Protein AF-A0AA39LFZ5-F1 (afdb_monomer)

pLDDT: mean 72.78, std 13.02, range [41.84, 92.0]

Radius of gyration: 30.62 Å; Cα contacts (8 Å, |Δi|>4): 133; chains: 1; bounding box: 77×49×83 Å

Organism: NCBI:txid289476

Nearest PDB structures (foldseek):
  6l6p-assembly1_C  TM=8.816E-01  e=5.001E+00  Homo sapiens

Structure (mmCIF, N/CA/C/O backbone):
data_AF-A0AA39LFZ5-F1
#
_entry.id   AF-A0AA39LFZ5-F1
#
loop_
_atom_site.group_PDB
_atom_site.id
_atom_site.type_symbol
_atom_site.label_atom_id
_atom_site.label_alt_id
_atom_site.label_comp_id
_atom_site.label_asym_id
_atom_site.label_entity_id
_atom_site.label_seq_id
_atom_site.pdbx_PDB_ins_code
_atom_site.Cartn_x
_atom_site.Cartn_y
_atom_site.Cartn_z
_atom_site.occupancy
_atom_site.B_iso_or_equiv
_atom_site.auth_seq_id
_atom_site.auth_comp_id
_atom_site.auth_asym_id
_atom_site.auth_atom_id
_atom_site.pdbx_PDB_model_num
ATOM 1 N N . MET A 1 1 ? 41.614 28.313 -50.354 1.00 61.12 1 MET A N 1
ATOM 2 C CA . MET A 1 1 ? 41.322 26.865 -50.215 1.00 61.12 1 MET A CA 1
ATOM 3 C C . MET A 1 1 ? 41.486 26.320 -48.794 1.00 61.12 1 MET A C 1
ATOM 5 O O . MET A 1 1 ? 40.600 25.600 -48.369 1.00 61.12 1 MET A O 1
ATOM 9 N N . LYS A 1 2 ? 42.530 26.672 -48.023 1.00 71.88 2 LYS A N 1
ATOM 10 C CA . LYS A 1 2 ? 42.733 26.128 -46.657 1.00 71.88 2 LYS A CA 1
ATOM 11 C C . LYS A 1 2 ? 41.653 26.510 -45.626 1.00 71.88 2 LYS A C 1
ATOM 13 O O . LYS A 1 2 ? 41.304 25.690 -44.791 1.00 71.88 2 LYS A O 1
ATOM 18 N N . VAL A 1 3 ? 41.100 27.723 -45.711 1.00 81.19 3 VAL A N 1
ATOM 19 C CA . VAL A 1 3 ? 40.072 28.223 -44.769 1.00 81.19 3 VAL A CA 1
ATOM 20 C C . VAL A 1 3 ? 38.727 27.503 -44.937 1.00 81.19 3 VAL A C 1
ATOM 22 O O . VAL A 1 3 ? 38.038 27.250 -43.957 1.00 81.19 3 VAL A O 1
ATOM 25 N N . PHE A 1 4 ? 38.382 27.116 -46.169 1.00 81.81 4 PHE A N 1
ATOM 26 C CA . PHE A 1 4 ? 37.150 26.381 -46.469 1.00 81.81 4 PHE A CA 1
ATOM 27 C C . PHE A 1 4 ? 37.153 24.987 -45.828 1.00 81.81 4 PHE A C 1
ATOM 29 O O . PHE A 1 4 ? 36.208 24.622 -45.143 1.00 81.81 4 PHE A O 1
ATOM 36 N N . TRP A 1 5 ? 38.258 24.251 -45.965 1.00 78.06 5 TRP A N 1
ATOM 37 C CA . TRP A 1 5 ? 38.420 22.936 -45.339 1.00 78.06 5 TRP A CA 1
ATOM 38 C C . TRP A 1 5 ? 38.411 22.997 -43.811 1.00 78.06 5 TRP A C 1
ATOM 40 O O . TRP A 1 5 ? 37.809 22.147 -43.166 1.00 78.06 5 TRP A O 1
ATOM 50 N N . TRP A 1 6 ? 39.008 24.038 -43.228 1.00 81.12 6 TRP A N 1
ATOM 51 C CA . TRP A 1 6 ? 38.935 24.263 -41.784 1.00 81.12 6 TRP A CA 1
ATOM 52 C C . TRP A 1 6 ? 37.505 24.506 -41.295 1.00 81.12 6 TRP A C 1
ATOM 54 O O . TRP A 1 6 ? 37.123 23.958 -40.265 1.00 81.12 6 TRP A O 1
ATOM 64 N N . LEU A 1 7 ? 36.698 25.268 -42.040 1.00 83.38 7 LEU A N 1
ATOM 65 C CA . LEU A 1 7 ? 35.281 25.460 -41.723 1.00 83.38 7 LEU A CA 1
ATOM 66 C C . LEU A 1 7 ? 34.509 24.136 -41.760 1.00 83.38 7 LEU A C 1
ATOM 68 O O . LEU A 1 7 ? 33.801 23.833 -40.806 1.00 83.38 7 LEU A O 1
ATOM 72 N N . VAL A 1 8 ? 34.708 23.320 -42.799 1.00 82.69 8 VAL A N 1
ATOM 73 C CA . VAL A 1 8 ? 34.047 22.009 -42.940 1.00 82.69 8 VAL A CA 1
ATOM 74 C C . VAL A 1 8 ? 34.395 21.071 -41.779 1.00 82.69 8 VAL A C 1
ATOM 76 O O . VAL A 1 8 ? 33.502 20.461 -41.190 1.00 82.69 8 VAL A O 1
ATOM 79 N N . VAL A 1 9 ? 35.674 20.998 -41.397 1.00 82.38 9 VAL A N 1
ATOM 80 C CA . VAL A 1 9 ? 36.129 20.164 -40.273 1.00 82.38 9 VAL A CA 1
ATOM 81 C C . VAL A 1 9 ? 35.530 20.645 -38.953 1.00 82.38 9 VAL A C 1
ATOM 83 O O . VAL A 1 9 ? 35.020 19.834 -38.184 1.00 82.38 9 VAL A O 1
ATOM 86 N N . VAL A 1 10 ? 35.526 21.957 -38.696 1.00 84.44 10 VAL A N 1
ATOM 87 C CA . VAL A 1 10 ? 34.941 22.516 -37.467 1.00 84.44 10 VAL A CA 1
ATOM 88 C C . VAL A 1 10 ? 33.443 22.220 -37.388 1.00 84.44 10 VAL A C 1
ATOM 90 O O . VAL A 1 10 ? 32.968 21.792 -36.338 1.00 84.44 10 VAL A O 1
ATOM 93 N N . THR A 1 11 ? 32.696 22.372 -38.485 1.00 84.69 11 THR A N 1
ATOM 94 C CA . THR A 1 11 ? 31.260 22.059 -38.500 1.00 84.69 11 THR A CA 1
ATOM 95 C C . THR A 1 11 ? 30.994 20.569 -38.260 1.00 84.69 11 THR A C 1
ATOM 97 O O . THR A 1 11 ? 30.086 20.240 -37.499 1.00 84.69 11 THR A O 1
ATOM 100 N N . CYS A 1 12 ? 31.806 19.666 -38.823 1.00 81.50 12 CYS A N 1
ATOM 101 C CA . CYS A 1 12 ? 31.676 18.223 -38.583 1.00 81.50 12 CYS A CA 1
ATOM 102 C C . CYS A 1 12 ? 32.003 17.835 -37.134 1.00 81.50 12 CYS A C 1
ATOM 104 O O . CYS A 1 12 ? 31.288 17.030 -36.542 1.00 81.50 12 CYS A O 1
ATOM 106 N N . VAL A 1 13 ? 33.038 18.432 -36.532 1.00 83.62 13 VAL A N 1
ATOM 107 C CA . VAL A 1 13 ? 33.401 18.180 -35.126 1.00 83.62 13 VAL A CA 1
ATOM 108 C C . VAL A 1 13 ? 32.298 18.663 -34.184 1.00 83.62 13 VAL A C 1
ATOM 110 O O . VAL A 1 13 ? 31.925 17.938 -33.267 1.00 83.62 13 VAL A O 1
ATOM 113 N N . VAL A 1 14 ? 31.732 19.849 -34.428 1.00 86.19 14 VAL A N 1
ATOM 114 C CA . VAL A 1 14 ? 30.615 20.378 -33.628 1.00 86.19 14 VAL A CA 1
ATOM 115 C C . VAL A 1 14 ? 29.348 19.535 -33.815 1.00 86.19 14 VAL A C 1
ATOM 117 O O . VAL A 1 14 ? 28.669 19.226 -32.840 1.00 86.19 14 VAL A O 1
ATOM 120 N N . GLY A 1 15 ? 29.041 19.101 -35.040 1.00 83.50 15 GLY A N 1
ATOM 121 C CA . GLY A 1 15 ? 27.911 18.201 -35.299 1.00 83.50 15 GLY A CA 1
ATOM 122 C C . GLY A 1 15 ? 28.056 16.848 -34.592 1.00 83.50 15 GLY A C 1
ATOM 123 O O . GLY A 1 15 ? 27.104 16.363 -33.976 1.00 83.50 15 GLY A O 1
ATOM 124 N N . GLY A 1 16 ? 29.259 16.267 -34.615 1.00 80.88 16 GLY A N 1
ATOM 125 C CA . GLY A 1 16 ? 29.567 15.004 -33.943 1.00 80.88 16 GLY A CA 1
ATOM 126 C C . GLY A 1 16 ? 29.488 15.094 -32.416 1.00 80.88 16 GLY A C 1
ATOM 127 O O . GLY A 1 16 ? 28.935 14.202 -31.773 1.00 80.88 16 GLY A O 1
ATOM 128 N N . THR A 1 17 ? 29.976 16.183 -31.812 1.00 83.12 17 THR A N 1
ATOM 129 C CA . THR A 1 17 ? 29.898 16.359 -30.352 1.00 83.12 17 THR A CA 1
ATOM 130 C C . THR A 1 17 ? 28.469 16.588 -29.873 1.00 83.12 17 THR A C 1
ATOM 132 O O . THR A 1 17 ? 28.073 15.997 -28.871 1.00 83.12 17 THR A O 1
ATOM 135 N N . VAL A 1 18 ? 27.670 17.380 -30.598 1.00 86.06 18 VAL A N 1
ATOM 136 C CA . VAL A 1 18 ? 26.260 17.629 -30.253 1.00 86.06 18 VAL A CA 1
ATOM 137 C C . VAL A 1 18 ? 25.439 16.342 -30.328 1.00 86.06 18 VAL A C 1
ATOM 139 O O . VAL A 1 18 ? 24.698 16.031 -29.400 1.00 86.06 18 VAL A O 1
ATOM 142 N N . THR A 1 19 ? 25.596 15.562 -31.396 1.00 80.69 19 THR A N 1
ATOM 143 C CA . THR A 1 19 ? 24.862 14.297 -31.568 1.00 80.69 19 THR A CA 1
ATOM 144 C C . THR A 1 19 ? 25.268 13.250 -30.529 1.00 80.69 19 THR A C 1
ATOM 146 O O . THR A 1 19 ? 24.395 12.643 -29.912 1.00 80.69 19 THR A O 1
ATOM 149 N N . THR A 1 20 ? 26.564 13.134 -30.222 1.00 81.44 20 THR A N 1
ATOM 150 C CA . THR A 1 20 ? 27.052 12.254 -29.145 1.00 81.44 20 THR A CA 1
ATOM 151 C C . THR A 1 20 ? 26.503 12.674 -27.778 1.00 81.44 20 THR A C 1
ATOM 153 O O . THR A 1 20 ? 26.070 11.826 -27.000 1.00 81.44 20 THR A O 1
ATOM 156 N N . ALA A 1 21 ? 26.479 13.977 -27.476 1.00 82.50 21 ALA A N 1
ATOM 157 C CA . ALA A 1 21 ? 25.934 14.484 -26.219 1.00 82.50 21 ALA A CA 1
ATOM 158 C C . ALA A 1 21 ? 24.436 14.173 -26.072 1.00 82.50 21 ALA A C 1
ATOM 160 O O . ALA A 1 21 ? 24.005 13.783 -24.990 1.00 82.50 21 ALA A O 1
ATOM 161 N N . LEU A 1 22 ? 23.655 14.281 -27.152 1.00 80.81 22 LEU A N 1
ATOM 162 C CA . LEU A 1 22 ? 22.232 13.929 -27.143 1.00 80.81 22 LEU A CA 1
ATOM 163 C C . LEU A 1 22 ? 22.009 12.436 -26.863 1.00 80.81 22 LEU A C 1
ATOM 165 O O . LEU A 1 22 ? 21.181 12.104 -26.019 1.00 80.81 22 LEU A O 1
ATOM 169 N N . VAL A 1 23 ? 22.793 11.550 -27.485 1.00 78.88 23 VAL A N 1
ATOM 170 C CA . VAL A 1 23 ? 22.708 10.095 -27.250 1.00 78.88 23 VAL A CA 1
ATOM 171 C C . VAL A 1 23 ? 23.091 9.736 -25.808 1.00 78.88 23 VAL A C 1
ATOM 173 O O . VAL A 1 23 ? 22.460 8.883 -25.188 1.00 78.88 23 VAL A O 1
ATOM 176 N N . VAL A 1 24 ? 24.095 10.406 -25.232 1.00 79.62 24 VAL A N 1
ATOM 177 C CA . VAL A 1 24 ? 24.471 10.219 -23.818 1.00 79.62 24 VAL A CA 1
ATOM 178 C C . VAL A 1 24 ? 23.355 10.683 -22.882 1.00 79.62 24 VAL A C 1
ATOM 180 O O . VAL A 1 24 ? 23.044 9.993 -21.915 1.00 79.62 24 VAL A O 1
ATOM 183 N N . ILE A 1 25 ? 22.739 11.831 -23.165 1.00 80.62 25 ILE A N 1
ATOM 184 C CA . ILE A 1 25 ? 21.620 12.356 -22.374 1.00 80.62 25 ILE A CA 1
ATOM 185 C C . ILE A 1 25 ? 20.426 11.394 -22.429 1.00 80.62 25 ILE A C 1
ATOM 187 O O . ILE A 1 25 ? 19.817 11.134 -21.396 1.00 80.62 25 ILE A O 1
ATOM 191 N N . GLU A 1 26 ? 20.117 10.830 -23.596 1.00 75.00 26 GLU A N 1
ATOM 192 C CA . GLU A 1 26 ? 19.047 9.840 -23.765 1.00 75.00 26 GLU A CA 1
ATOM 193 C C . GLU A 1 26 ? 19.338 8.542 -22.994 1.00 75.00 26 GLU A C 1
ATOM 195 O O . GLU A 1 26 ? 18.480 8.063 -22.253 1.00 75.00 26 GLU A O 1
ATOM 200 N N . TYR A 1 27 ? 20.573 8.035 -23.067 1.00 75.38 27 TYR A N 1
ATOM 201 C CA . TYR A 1 27 ? 21.015 6.852 -22.320 1.00 75.38 27 TYR A CA 1
ATOM 202 C C . TYR A 1 27 ? 20.931 7.043 -20.796 1.00 75.38 27 TYR A C 1
ATOM 204 O O . TYR A 1 27 ? 20.541 6.130 -20.070 1.00 75.38 27 TYR A O 1
ATOM 212 N N . VAL A 1 28 ? 21.306 8.228 -20.300 1.00 77.94 28 VAL A N 1
ATOM 213 C CA . VAL A 1 28 ? 21.315 8.535 -18.861 1.00 77.94 28 VAL A CA 1
ATOM 214 C C . VAL A 1 28 ? 19.907 8.813 -18.332 1.00 77.94 28 VAL A C 1
ATOM 216 O O . VAL A 1 28 ? 19.578 8.371 -17.233 1.00 77.94 28 VAL A O 1
ATOM 219 N N . ASN A 1 29 ? 19.076 9.527 -19.095 1.00 77.38 29 ASN A N 1
ATOM 220 C CA . ASN A 1 29 ? 17.772 9.990 -18.617 1.00 77.38 29 ASN A CA 1
ATOM 221 C C . ASN A 1 29 ? 16.618 9.019 -18.907 1.00 77.38 29 ASN A C 1
ATOM 223 O O . ASN A 1 29 ? 15.601 9.090 -18.222 1.00 77.38 29 ASN A O 1
ATOM 227 N N . GLY A 1 30 ? 16.744 8.128 -19.896 1.00 68.75 30 GLY A N 1
ATOM 228 C CA . GLY A 1 30 ? 15.695 7.178 -20.283 1.00 68.75 30 GLY A CA 1
ATOM 229 C C . GLY A 1 30 ? 16.188 5.736 -20.391 1.00 68.75 30 GLY A C 1
ATOM 230 O O . GLY A 1 30 ? 15.999 5.132 -21.448 1.00 68.75 30 GLY A O 1
ATOM 231 N N . PRO A 1 31 ? 16.817 5.159 -19.346 1.00 69.50 31 PRO A N 1
ATOM 232 C CA . PRO A 1 31 ? 17.440 3.839 -19.435 1.00 69.50 31 PRO A CA 1
ATOM 233 C C . PRO A 1 31 ? 16.425 2.723 -19.700 1.00 69.50 31 PRO A C 1
ATOM 235 O O . PRO A 1 31 ? 16.779 1.701 -20.287 1.00 69.50 31 PRO A O 1
ATOM 238 N N . THR A 1 32 ? 15.168 2.898 -19.290 1.00 79.94 32 THR A N 1
ATOM 239 C CA . THR A 1 32 ? 14.123 1.883 -19.407 1.00 79.94 32 THR A CA 1
ATOM 240 C C . THR A 1 32 ? 12.844 2.447 -20.016 1.00 79.94 32 THR A C 1
ATOM 242 O O . THR A 1 32 ? 12.468 3.595 -19.793 1.00 79.94 32 THR A O 1
ATOM 245 N N . ALA A 1 33 ? 12.172 1.617 -20.807 1.00 81.62 33 ALA A N 1
ATOM 246 C CA . ALA A 1 33 ? 10.824 1.840 -21.299 1.00 81.62 33 ALA A CA 1
ATOM 247 C C . ALA A 1 33 ? 9.919 0.716 -20.793 1.00 81.62 33 ALA A C 1
ATOM 249 O O . ALA A 1 33 ? 10.337 -0.440 -20.684 1.00 81.62 33 ALA A O 1
ATOM 250 N N . THR A 1 34 ? 8.667 1.049 -20.499 1.00 84.19 34 THR A N 1
ATOM 251 C CA . THR A 1 34 ? 7.675 0.067 -20.062 1.00 84.19 34 THR A CA 1
ATOM 252 C C . THR A 1 34 ? 7.088 -0.638 -21.277 1.00 84.19 34 THR A C 1
ATOM 254 O O . THR A 1 34 ? 6.448 -0.019 -22.124 1.00 84.19 34 THR A O 1
ATOM 257 N N . SER A 1 35 ? 7.297 -1.947 -21.365 1.00 86.88 35 SER A N 1
ATOM 258 C CA . SER A 1 35 ? 6.624 -2.819 -22.320 1.00 86.88 35 SER A CA 1
ATOM 259 C C . SER A 1 35 ? 5.399 -3.428 -21.653 1.00 86.88 35 SER A C 1
ATOM 261 O O . SER A 1 35 ? 5.520 -4.100 -20.627 1.00 86.88 35 SER A O 1
ATOM 263 N N . THR A 1 36 ? 4.228 -3.201 -22.240 1.00 88.06 36 THR A N 1
ATOM 264 C CA . THR A 1 36 ? 2.977 -3.832 -21.825 1.00 88.06 36 THR A CA 1
ATOM 265 C C . THR A 1 36 ? 2.587 -4.891 -22.849 1.00 88.06 36 THR A C 1
ATOM 267 O O . THR A 1 36 ? 2.558 -4.644 -24.056 1.00 88.06 36 THR A O 1
ATOM 270 N N . THR A 1 37 ? 2.341 -6.117 -22.388 1.00 90.06 37 THR A N 1
ATOM 271 C CA . THR A 1 37 ? 1.890 -7.213 -23.258 1.00 90.06 37 THR A CA 1
ATOM 272 C C . THR A 1 37 ? 0.687 -7.913 -22.652 1.00 90.06 37 THR A C 1
ATOM 274 O O . THR A 1 37 ? 0.712 -8.313 -21.491 1.00 90.06 37 THR A O 1
ATOM 277 N N . ILE A 1 38 ? -0.370 -8.087 -23.443 1.00 91.25 38 ILE A N 1
ATOM 278 C CA . ILE A 1 38 ? -1.566 -8.818 -23.020 1.00 91.25 38 ILE A CA 1
ATOM 279 C C . ILE A 1 38 ? -1.334 -10.306 -23.275 1.00 91.25 38 ILE A C 1
ATOM 281 O O . ILE A 1 38 ? -0.979 -10.709 -24.385 1.00 91.25 38 ILE A O 1
ATOM 285 N N . ARG A 1 39 ? -1.532 -11.134 -22.247 1.00 90.31 39 ARG A N 1
ATOM 286 C CA . ARG A 1 39 ? -1.376 -12.589 -22.329 1.00 90.31 39 ARG A CA 1
ATOM 287 C C . ARG A 1 39 ? -2.683 -13.284 -21.990 1.00 90.31 39 ARG A C 1
ATOM 289 O O . ARG A 1 39 ? -3.214 -13.095 -20.899 1.00 90.31 39 ARG A O 1
ATOM 296 N N . LEU A 1 40 ? -3.154 -14.130 -22.904 1.00 92.00 40 LEU A N 1
ATOM 297 C CA . LEU A 1 40 ? -4.293 -15.012 -22.666 1.00 92.00 40 LEU A CA 1
ATOM 298 C C . LEU A 1 40 ? -3.834 -16.271 -21.927 1.00 92.00 40 LEU A C 1
ATOM 300 O O . LEU A 1 40 ? -2.807 -16.864 -22.267 1.00 92.00 40 LEU A O 1
ATOM 304 N N . VAL A 1 41 ? -4.602 -16.685 -20.925 1.00 90.56 41 VAL A N 1
ATOM 305 C CA . VAL A 1 41 ? -4.315 -17.857 -20.091 1.00 90.56 41 VAL A CA 1
ATOM 306 C C . VAL A 1 41 ? -5.554 -18.719 -19.913 1.00 90.56 41 VAL A C 1
ATOM 308 O O . VAL A 1 41 ? -6.677 -18.278 -20.108 1.00 90.56 41 VAL A O 1
ATOM 311 N N . THR A 1 42 ? -5.357 -19.980 -19.540 1.00 88.12 42 THR A N 1
ATOM 312 C CA . THR A 1 42 ? -6.460 -20.922 -19.302 1.00 88.12 42 THR A CA 1
ATOM 313 C C . THR A 1 42 ? -7.007 -20.848 -17.879 1.00 88.12 42 THR A C 1
ATOM 315 O O . THR A 1 42 ? -8.152 -21.221 -17.648 1.00 88.12 42 THR A O 1
ATOM 318 N N . THR A 1 43 ? -6.205 -20.381 -16.918 1.00 86.88 43 THR A N 1
ATOM 319 C CA . THR A 1 43 ? -6.584 -20.276 -15.502 1.00 86.88 43 THR A CA 1
ATOM 320 C C . THR A 1 43 ? -5.852 -19.117 -14.826 1.00 86.88 43 THR A C 1
ATOM 322 O O . THR A 1 43 ? -4.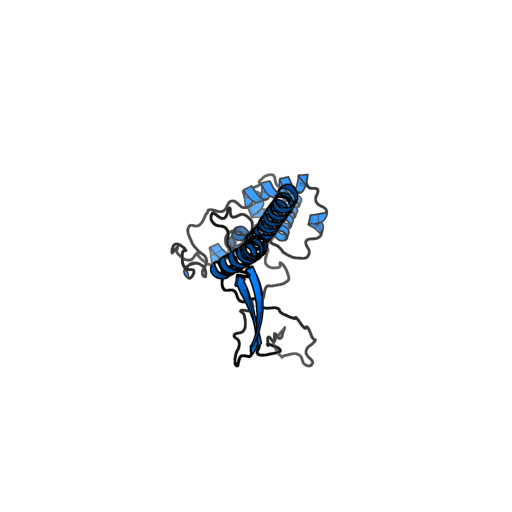642 -18.975 -15.014 1.00 86.88 43 THR A O 1
ATOM 325 N N . LEU A 1 44 ? -6.550 -18.356 -13.978 1.00 85.94 44 LEU A N 1
ATOM 326 C CA . LEU A 1 44 ? -5.990 -17.305 -13.117 1.00 85.94 44 LEU A CA 1
ATOM 327 C C . LEU A 1 44 ? -6.309 -17.601 -11.652 1.00 85.94 44 LEU A C 1
ATOM 329 O O . LEU A 1 44 ? -7.397 -18.073 -11.326 1.00 85.94 44 LEU A O 1
ATOM 333 N N . LYS A 1 45 ? -5.353 -17.329 -10.761 1.00 82.62 45 LYS A N 1
ATOM 334 C CA . LYS A 1 45 ? -5.580 -17.442 -9.316 1.00 82.62 45 LYS A CA 1
ATOM 335 C C . LYS A 1 45 ? -6.266 -16.173 -8.823 1.00 82.62 45 LYS A C 1
ATOM 337 O O . LYS A 1 45 ? -5.794 -15.077 -9.110 1.00 82.62 45 LYS A O 1
ATOM 342 N N . LEU A 1 46 ? -7.350 -16.336 -8.072 1.00 81.94 46 LEU A N 1
ATOM 343 C CA . LEU A 1 46 ? -8.019 -15.216 -7.417 1.00 81.94 46 LEU A CA 1
ATOM 344 C C . LEU A 1 46 ? -7.118 -14.622 -6.317 1.00 81.94 46 LEU A C 1
ATOM 346 O O . LEU A 1 46 ? -6.396 -15.376 -5.651 1.00 81.94 46 LEU A O 1
ATOM 350 N N . PRO A 1 47 ? -7.148 -13.293 -6.117 1.00 74.94 47 PRO A N 1
ATOM 351 C CA . PRO A 1 47 ? -6.454 -12.662 -5.005 1.00 74.94 47 PRO A CA 1
ATOM 352 C C . PRO A 1 47 ? -7.105 -13.037 -3.667 1.00 74.94 47 PRO A C 1
ATOM 354 O O . PRO A 1 47 ? -8.261 -13.459 -3.604 1.00 74.94 47 PRO A O 1
ATOM 357 N N . ALA A 1 48 ? -6.361 -12.858 -2.576 1.00 71.50 48 ALA A N 1
ATOM 358 C CA . ALA A 1 48 ? -6.930 -12.961 -1.239 1.00 71.50 48 ALA A CA 1
ATOM 359 C C . ALA A 1 48 ? -7.896 -11.790 -1.003 1.00 71.50 48 ALA A C 1
ATOM 361 O O . ALA A 1 48 ? -7.520 -10.632 -1.184 1.00 71.50 48 ALA A O 1
ATOM 362 N N . VAL A 1 49 ? -9.127 -12.095 -0.592 1.00 66.25 49 VAL A N 1
ATOM 363 C CA . VAL A 1 49 ? -10.119 -11.086 -0.209 1.00 66.25 49 VAL A CA 1
ATOM 364 C C . VAL A 1 49 ? -10.186 -11.018 1.310 1.00 66.25 49 VAL A C 1
ATOM 366 O O . VAL A 1 49 ? -10.503 -12.009 1.967 1.00 66.25 49 VAL A O 1
ATOM 369 N N . THR A 1 50 ? -9.909 -9.839 1.863 1.00 64.44 50 THR A N 1
ATOM 370 C CA . THR A 1 50 ? -10.037 -9.561 3.297 1.00 64.44 50 THR A CA 1
ATOM 371 C C . THR A 1 50 ? -11.236 -8.648 3.511 1.00 64.44 50 THR A C 1
ATOM 373 O O . THR A 1 50 ? -11.277 -7.541 2.981 1.00 64.44 50 THR A O 1
ATOM 376 N N . ILE A 1 51 ? -12.222 -9.111 4.280 1.00 61.44 51 ILE A N 1
ATOM 377 C CA . ILE A 1 51 ? -13.408 -8.322 4.627 1.00 61.44 51 ILE A CA 1
ATOM 378 C C . ILE A 1 51 ? -13.105 -7.547 5.908 1.00 61.44 51 ILE A C 1
ATOM 380 O O . ILE A 1 51 ? -12.942 -8.145 6.972 1.00 61.44 51 ILE A O 1
ATOM 384 N N . CYS A 1 52 ? -13.047 -6.221 5.804 1.00 48.66 52 CYS A N 1
ATOM 385 C CA . CYS A 1 52 ? -12.882 -5.334 6.952 1.00 48.66 52 CYS A CA 1
ATOM 386 C C . CYS A 1 52 ? -14.245 -4.753 7.372 1.00 48.66 52 CYS A C 1
ATOM 388 O O . CYS A 1 52 ? -15.018 -4.333 6.506 1.00 48.66 52 CYS A O 1
ATOM 390 N N . PRO A 1 53 ? -14.567 -4.700 8.675 1.00 45.75 53 PRO A N 1
ATOM 391 C CA . PRO A 1 53 ? -15.774 -4.029 9.147 1.00 45.75 53 PRO A CA 1
ATOM 392 C C . PRO A 1 53 ? -15.714 -2.522 8.839 1.00 45.75 53 PRO A C 1
ATOM 394 O O . PRO A 1 53 ? -14.700 -1.872 9.079 1.00 45.75 53 PRO A O 1
ATOM 397 N N . LYS A 1 54 ? -16.810 -1.968 8.297 1.00 42.66 54 LYS A N 1
ATOM 398 C CA . LYS A 1 54 ? -16.922 -0.554 7.876 1.00 42.66 54 LYS A CA 1
ATOM 399 C C . LYS A 1 54 ? -17.168 0.415 9.041 1.00 42.66 54 LYS A C 1
ATOM 401 O O . LYS A 1 54 ? -16.933 1.611 8.907 1.00 42.66 54 LYS A O 1
ATOM 406 N N . VAL A 1 55 ? -17.670 -0.089 10.166 1.00 50.94 55 VAL A N 1
ATOM 407 C CA . VAL A 1 55 ? -17.973 0.713 11.355 1.00 50.94 55 VAL A CA 1
ATOM 408 C C . VAL A 1 55 ? -16.863 0.478 12.383 1.00 50.94 55 VAL A C 1
ATOM 410 O O . VAL A 1 55 ? -16.534 -0.685 12.634 1.00 50.94 55 VAL A O 1
ATOM 413 N N . PRO A 1 56 ? -16.286 1.528 12.998 1.00 48.50 56 PRO A N 1
ATOM 414 C CA . PRO A 1 56 ? -15.297 1.410 14.070 1.00 48.50 56 PRO A CA 1
ATOM 415 C C . PRO A 1 56 ? -15.909 0.914 15.396 1.00 48.50 56 PRO A C 1
ATOM 417 O O . PRO A 1 56 ? -15.472 1.317 16.471 1.00 48.50 56 PRO A O 1
ATOM 420 N N . ASP A 1 57 ? -16.866 -0.016 15.339 1.00 43.56 57 ASP A N 1
ATOM 421 C CA . ASP A 1 57 ? -17.444 -0.714 16.499 1.00 43.56 57 ASP A CA 1
ATOM 422 C C . ASP A 1 57 ? -16.406 -1.586 17.237 1.00 43.56 57 ASP A C 1
ATOM 424 O O . ASP A 1 57 ? -16.713 -2.238 18.232 1.00 43.56 57 ASP A O 1
ATOM 428 N N . ALA A 1 58 ? -15.157 -1.601 16.764 1.00 55.06 58 ALA A N 1
ATOM 429 C CA . ALA A 1 58 ? -14.043 -2.297 17.386 1.00 55.06 58 ALA A CA 1
ATOM 430 C C . ALA A 1 58 ? -13.366 -1.503 18.522 1.00 55.06 58 ALA A C 1
ATOM 432 O O . ALA A 1 58 ? -12.660 -2.113 19.324 1.00 55.06 58 ALA A O 1
ATOM 433 N N . PHE A 1 59 ? -13.543 -0.175 18.617 1.00 55.41 59 PHE A N 1
ATOM 434 C CA . PHE A 1 59 ? -12.837 0.616 19.632 1.00 55.41 59 PHE A CA 1
ATOM 435 C C . PHE A 1 59 ? -13.696 0.891 20.859 1.00 55.41 59 PHE A C 1
ATOM 437 O O . PHE A 1 59 ? -14.644 1.674 20.836 1.00 55.41 59 PHE A O 1
ATOM 444 N N . ASN A 1 60 ? -13.286 0.309 21.982 1.00 67.38 60 ASN A N 1
ATOM 445 C CA . ASN A 1 60 ? -13.746 0.758 23.283 1.00 67.38 60 ASN A CA 1
ATOM 446 C C . ASN A 1 60 ? -13.041 2.080 23.631 1.00 67.38 60 ASN A C 1
ATOM 448 O O . ASN A 1 60 ? -11.942 2.087 24.184 1.00 67.38 60 ASN A O 1
ATOM 452 N N . PHE A 1 61 ? -13.672 3.205 23.287 1.00 70.94 61 PHE A N 1
ATOM 453 C CA . PHE A 1 61 ? -13.122 4.542 23.532 1.00 70.94 61 PHE A CA 1
ATOM 454 C C . PHE A 1 61 ? -12.865 4.826 25.016 1.00 70.94 61 PHE A C 1
ATOM 456 O O . PHE A 1 61 ? -11.969 5.597 25.338 1.00 70.94 61 PHE A O 1
ATOM 463 N N . THR A 1 62 ? -13.608 4.192 25.926 1.00 73.81 62 THR A N 1
ATOM 464 C CA . THR A 1 62 ? -13.395 4.349 27.369 1.00 73.81 62 THR A CA 1
ATOM 465 C C . THR A 1 62 ? -12.045 3.776 27.793 1.00 73.81 62 THR A C 1
ATOM 467 O O . THR A 1 62 ? -11.293 4.451 28.493 1.00 73.81 62 THR A O 1
ATOM 470 N N . GLU A 1 63 ? -11.713 2.577 27.317 1.00 72.25 63 GLU A N 1
ATOM 471 C CA . GLU A 1 63 ? -10.418 1.935 27.575 1.00 72.25 63 GLU A CA 1
ATOM 472 C C . GLU A 1 63 ? -9.289 2.649 26.826 1.00 72.25 63 GLU A C 1
ATOM 474 O O . GLU A 1 63 ? -8.251 2.934 27.411 1.00 72.25 63 GLU A O 1
ATOM 479 N N . LEU A 1 64 ? -9.517 3.032 25.565 1.00 67.38 64 LEU A N 1
ATOM 480 C CA . LEU A 1 64 ? -8.534 3.749 24.749 1.00 67.38 64 LEU A CA 1
ATOM 481 C C . LEU A 1 64 ? -8.141 5.099 25.371 1.00 67.38 64 LEU A C 1
ATOM 483 O O . LEU A 1 64 ? -6.965 5.442 25.443 1.00 67.38 64 LEU A O 1
ATOM 487 N N . PHE A 1 65 ? -9.116 5.874 25.853 1.00 82.12 65 PHE A N 1
ATOM 488 C CA . PHE A 1 65 ? -8.833 7.136 26.541 1.00 82.12 65 PHE A CA 1
ATOM 489 C C . PHE A 1 65 ? -8.249 6.907 27.938 1.00 82.12 65 PHE A C 1
ATOM 491 O O . PHE A 1 65 ? -7.464 7.730 28.410 1.00 82.12 65 PHE A O 1
ATOM 498 N N . GLY A 1 66 ? -8.616 5.802 28.595 1.00 75.56 66 GLY A N 1
ATOM 499 C CA . GLY A 1 66 ? -7.981 5.348 29.829 1.00 75.56 66 GLY A CA 1
ATOM 500 C C . GLY A 1 66 ? -6.486 5.107 29.629 1.00 75.56 66 GLY A C 1
ATOM 501 O O . GLY A 1 66 ? -5.680 5.658 30.375 1.00 75.56 66 GLY A O 1
ATOM 502 N N . ASP A 1 67 ? -6.126 4.383 28.571 1.00 75.88 67 ASP A N 1
ATOM 503 C CA . ASP A 1 67 ? -4.746 4.104 28.182 1.00 75.88 67 ASP A CA 1
ATOM 504 C C . ASP A 1 67 ? -3.976 5.388 27.842 1.00 75.88 67 ASP A C 1
ATOM 506 O O . ASP A 1 67 ? -2.937 5.659 28.444 1.00 75.88 67 ASP A O 1
ATOM 510 N N . MET A 1 68 ? -4.534 6.266 27.000 1.00 74.19 68 MET A N 1
ATOM 511 C CA . MET A 1 68 ? -3.914 7.561 26.684 1.00 74.19 68 MET A CA 1
ATOM 512 C C . MET A 1 68 ? -3.601 8.380 27.939 1.00 74.19 68 MET A C 1
ATOM 514 O O . MET A 1 68 ? -2.548 9.008 28.014 1.00 74.19 68 MET A O 1
ATOM 518 N N . ARG A 1 69 ? -4.480 8.362 28.950 1.00 82.00 69 ARG A N 1
ATOM 519 C CA . ARG A 1 69 ? -4.263 9.075 30.220 1.00 82.00 69 ARG A CA 1
ATOM 520 C C . ARG A 1 69 ? -3.140 8.471 31.062 1.00 82.00 69 ARG A C 1
ATOM 522 O O . ARG A 1 69 ? -2.557 9.198 31.864 1.00 82.00 69 ARG A O 1
ATOM 529 N N . THR A 1 70 ? -2.801 7.191 30.886 1.00 77.38 70 THR A N 1
ATOM 530 C CA . THR A 1 70 ? -1.645 6.589 31.574 1.00 77.38 70 THR A CA 1
ATOM 531 C C . THR A 1 70 ? -0.321 7.163 31.068 1.00 77.38 70 THR A C 1
ATOM 533 O O . THR A 1 70 ? 0.581 7.421 31.866 1.00 77.38 70 THR A O 1
ATOM 536 N N . PHE A 1 71 ? -0.222 7.440 29.764 1.00 76.44 71 PHE A N 1
ATOM 537 C CA . PHE A 1 71 ? 0.978 8.002 29.133 1.00 76.44 71 PHE A CA 1
ATOM 538 C C . PHE A 1 71 ? 0.966 9.537 29.065 1.00 76.44 71 PHE A C 1
ATOM 540 O O . PHE A 1 71 ? 2.023 10.169 29.055 1.00 76.44 71 PHE A O 1
ATOM 547 N N . LEU A 1 72 ? -0.223 10.144 29.041 1.00 85.31 72 LEU A N 1
ATOM 548 C CA . LEU A 1 72 ? -0.457 11.583 28.936 1.00 85.31 72 LEU A CA 1
ATOM 549 C C . LEU A 1 72 ? -1.408 12.040 30.061 1.00 85.31 72 LEU A C 1
ATOM 551 O O . LEU A 1 72 ? -2.579 12.321 29.807 1.00 85.31 72 LEU A O 1
ATOM 555 N N . PRO A 1 73 ? -0.933 12.171 31.313 1.00 84.38 73 PRO A N 1
ATOM 556 C CA . PRO A 1 73 ? -1.799 12.450 32.466 1.00 84.38 73 PRO A CA 1
ATOM 557 C C . PRO A 1 73 ? -2.510 13.812 32.404 1.00 84.38 73 PRO A C 1
ATOM 559 O O . PRO A 1 73 ? -3.538 14.000 33.048 1.00 84.38 73 PRO A O 1
ATOM 562 N N . ASN A 1 74 ? -1.995 14.750 31.603 1.00 89.06 74 ASN A N 1
ATOM 563 C CA . ASN A 1 74 ? -2.560 16.092 31.431 1.00 89.06 74 ASN A CA 1
ATOM 564 C C . ASN A 1 74 ? -3.460 16.229 30.187 1.00 89.06 74 ASN A C 1
ATOM 566 O O . ASN A 1 74 ? -3.823 17.350 29.828 1.00 89.06 74 ASN A O 1
ATOM 570 N N . ILE A 1 75 ? -3.795 15.136 29.491 1.00 88.62 75 ILE A N 1
ATOM 571 C CA . ILE A 1 75 ? -4.651 15.208 28.301 1.00 88.62 75 ILE A CA 1
ATOM 572 C C . ILE A 1 75 ? -6.125 15.390 28.696 1.00 88.62 75 ILE A C 1
ATOM 574 O O . ILE A 1 75 ? -6.668 14.648 29.517 1.00 88.62 75 ILE A O 1
ATOM 578 N N . SER A 1 76 ? -6.793 16.386 28.108 1.00 92.00 76 SER A N 1
ATOM 579 C CA . SER A 1 76 ? -8.242 16.547 28.256 1.00 92.00 76 SER A CA 1
ATOM 580 C C . SER A 1 76 ? -8.984 15.463 27.471 1.00 92.00 76 SER A C 1
ATOM 582 O O . SER A 1 76 ? -8.451 14.875 26.533 1.00 92.00 76 SER A O 1
ATOM 584 N N . GLU A 1 77 ? -10.248 15.210 27.805 1.00 87.31 77 GLU A N 1
ATOM 585 C CA . GLU A 1 77 ? -11.060 14.241 27.056 1.00 87.31 77 GLU A CA 1
ATOM 586 C C . GLU A 1 77 ? -11.269 14.651 25.588 1.00 87.31 77 GLU A C 1
ATOM 588 O O . GLU A 1 77 ? -11.257 13.801 24.698 1.00 87.31 77 GLU A O 1
ATOM 593 N N . SER A 1 78 ? -11.383 15.956 25.318 1.00 87.88 78 SER A N 1
ATOM 594 C CA . SER A 1 78 ? -11.382 16.483 23.950 1.00 87.88 78 SER A CA 1
ATOM 595 C C . SER A 1 78 ? -10.044 16.243 23.250 1.00 87.88 78 SER A C 1
ATOM 597 O O . SER A 1 78 ? -10.033 15.746 22.131 1.00 87.88 78 SER A O 1
ATOM 599 N N . GLY A 1 79 ? -8.922 16.487 23.935 1.00 87.25 79 GLY A N 1
ATOM 600 C CA . GLY A 1 79 ? -7.585 16.240 23.398 1.00 87.25 79 GLY A CA 1
ATOM 601 C C . GLY A 1 79 ? -7.328 14.764 23.100 1.00 87.25 79 GLY A C 1
ATOM 602 O O . GLY A 1 79 ? -6.749 14.452 22.070 1.00 87.25 79 GLY A O 1
ATOM 603 N N . ALA A 1 80 ? -7.814 13.844 23.940 1.00 84.38 80 ALA A N 1
ATOM 604 C CA . ALA A 1 80 ? -7.718 12.401 23.703 1.00 84.38 80 ALA A CA 1
ATOM 605 C C . ALA A 1 80 ? -8.538 11.968 22.477 1.00 84.38 80 ALA A C 1
ATOM 607 O O . ALA A 1 80 ? -8.089 11.152 21.673 1.00 84.38 80 ALA A O 1
ATOM 608 N N . ARG A 1 81 ? -9.721 12.564 22.284 1.00 85.62 81 ARG A N 1
ATOM 609 C CA . ARG A 1 81 ? -10.542 12.343 21.089 1.00 85.62 81 ARG A CA 1
ATOM 610 C C . ARG A 1 81 ? -9.875 12.892 19.827 1.00 85.62 81 ARG A C 1
ATOM 612 O O . ARG A 1 81 ? -9.914 12.232 18.792 1.00 85.62 81 ARG A O 1
ATOM 619 N N . ASP A 1 82 ? -9.263 14.066 19.906 1.00 87.06 82 ASP A N 1
ATOM 620 C CA . ASP A 1 82 ? -8.577 14.690 18.773 1.00 87.06 82 ASP A CA 1
ATOM 621 C C . ASP A 1 82 ? -7.259 13.975 18.444 1.00 87.06 82 ASP A C 1
ATOM 623 O O . ASP A 1 82 ? -6.941 13.796 17.270 1.00 87.06 82 ASP A O 1
ATOM 627 N N . LEU A 1 83 ? -6.566 13.436 19.451 1.00 82.50 83 LEU A N 1
ATOM 628 C CA . LEU A 1 83 ? -5.427 12.531 19.290 1.00 82.50 83 LEU A CA 1
ATOM 629 C C . LEU A 1 83 ? -5.837 11.205 18.634 1.00 82.50 83 LEU A C 1
ATOM 631 O O . LEU A 1 83 ? -5.159 10.740 17.720 1.00 82.50 83 LEU A O 1
ATOM 635 N N . ALA A 1 84 ? -6.971 10.624 19.042 1.00 80.12 84 ALA A N 1
ATOM 636 C CA . ALA A 1 84 ? -7.528 9.431 18.408 1.00 80.12 84 ALA A CA 1
ATOM 637 C C . ALA A 1 84 ? -7.891 9.690 16.941 1.00 80.12 84 ALA A C 1
ATOM 639 O O . ALA A 1 84 ? -7.568 8.881 16.081 1.00 80.12 84 ALA A O 1
ATOM 640 N N . ARG A 1 85 ? -8.521 10.831 16.632 1.00 77.94 85 ARG A N 1
ATOM 641 C CA . ARG A 1 85 ? -8.827 11.241 15.251 1.00 77.94 85 ARG A CA 1
ATOM 642 C C . ARG A 1 85 ? -7.558 11.437 14.434 1.00 77.94 85 ARG A C 1
ATOM 644 O O . ARG A 1 85 ? -7.478 10.913 13.331 1.00 77.94 85 ARG A O 1
ATOM 651 N N . TYR A 1 86 ? -6.570 12.144 14.983 1.00 77.44 86 TYR A N 1
ATOM 652 C CA . TYR A 1 86 ? -5.275 12.372 14.341 1.00 77.44 86 TYR A CA 1
ATOM 653 C C . TYR A 1 86 ? -4.583 11.054 14.002 1.00 77.44 86 TYR A C 1
ATOM 655 O O . TYR A 1 86 ? -4.110 10.866 12.882 1.00 77.44 86 TYR A O 1
ATOM 663 N N . TRP A 1 87 ? -4.604 10.105 14.937 1.00 77.62 87 TRP A N 1
ATOM 664 C CA . TRP A 1 87 ? -4.111 8.760 14.696 1.00 77.62 87 TRP A CA 1
ATOM 665 C C . TRP A 1 87 ? -4.924 8.013 13.627 1.00 77.62 87 TRP A C 1
ATOM 667 O O . TRP A 1 87 ? -4.333 7.520 12.668 1.00 77.62 87 TRP A O 1
ATOM 677 N N . LEU A 1 88 ? -6.255 7.942 13.747 1.00 68.94 88 LEU A N 1
ATOM 678 C CA . LEU A 1 88 ? -7.119 7.218 12.804 1.00 68.94 88 LEU A CA 1
ATOM 679 C C . LEU A 1 88 ? -6.958 7.761 11.374 1.00 68.94 88 LEU A C 1
ATOM 681 O O . LEU A 1 88 ? -6.784 6.986 10.433 1.00 68.94 88 LEU A O 1
ATOM 685 N N . GLY A 1 89 ? -6.949 9.087 11.212 1.00 65.44 89 GLY A N 1
ATOM 686 C CA . GLY A 1 89 ? -6.717 9.736 9.921 1.00 65.44 89 GLY A CA 1
ATOM 687 C C . GLY A 1 89 ? -5.295 9.532 9.396 1.00 65.44 89 GLY A C 1
ATOM 688 O O . GLY A 1 89 ? -5.116 9.280 8.208 1.00 65.44 89 GLY A O 1
ATOM 689 N N . GLY A 1 90 ? -4.285 9.531 10.274 1.00 60.75 90 GLY A N 1
ATOM 690 C CA . GLY A 1 90 ? -2.904 9.181 9.919 1.00 60.75 90 GLY A CA 1
ATOM 691 C C . GLY A 1 90 ? -2.712 7.715 9.503 1.00 60.75 90 GLY A C 1
ATOM 692 O O . GLY A 1 90 ? -1.699 7.379 8.893 1.00 60.75 90 GLY A O 1
ATOM 693 N N . ASN A 1 91 ? -3.683 6.846 9.799 1.00 60.34 91 ASN A N 1
ATOM 694 C CA . ASN A 1 91 ? -3.708 5.434 9.405 1.00 60.34 91 ASN A CA 1
ATOM 695 C C . ASN A 1 91 ? -4.554 5.169 8.146 1.00 60.34 91 ASN A C 1
ATOM 697 O O . ASN A 1 91 ? -4.748 4.014 7.775 1.00 60.34 91 ASN A O 1
ATOM 701 N N . GLY A 1 92 ? -5.040 6.218 7.472 1.00 52.88 92 GLY A N 1
ATOM 702 C CA . GLY A 1 92 ? -5.760 6.089 6.203 1.00 52.88 92 GLY A CA 1
ATOM 703 C C . GLY A 1 92 ? -7.212 5.627 6.340 1.00 52.88 92 GLY A C 1
ATOM 704 O O . GLY A 1 92 ? -7.769 5.093 5.383 1.00 52.88 92 GLY A O 1
ATOM 705 N N . LEU A 1 93 ? -7.834 5.812 7.509 1.00 57.69 93 LEU A N 1
ATOM 706 C CA . LEU A 1 93 ? -9.271 5.588 7.667 1.00 57.69 93 LEU A CA 1
ATOM 707 C C . LEU A 1 93 ? -10.068 6.747 7.049 1.00 57.69 93 LEU A C 1
ATOM 709 O O . LEU A 1 93 ? -9.784 7.918 7.303 1.00 57.69 93 LEU A O 1
ATOM 713 N N . GLU A 1 94 ? -11.070 6.403 6.238 1.00 50.28 94 GLU A N 1
ATOM 714 C CA . GLU A 1 94 ? -11.943 7.359 5.544 1.00 50.28 94 GLU A CA 1
ATOM 715 C C . GLU A 1 94 ? -12.921 8.075 6.504 1.00 50.28 94 GLU A C 1
ATOM 717 O O . GLU A 1 94 ? -13.162 7.622 7.625 1.00 50.28 94 GLU A O 1
ATOM 722 N N . ASN A 1 95 ? -13.520 9.185 6.044 1.00 60.19 95 ASN A N 1
ATOM 723 C CA . ASN A 1 95 ? -14.470 10.042 6.782 1.00 60.19 95 ASN A CA 1
ATOM 724 C C . ASN A 1 95 ? -13.892 10.757 8.021 1.00 60.19 95 ASN A C 1
ATOM 726 O O . ASN A 1 95 ? -14.570 10.912 9.039 1.00 60.19 95 ASN A O 1
ATOM 730 N N . MET A 1 96 ? -12.646 11.230 7.932 1.00 65.81 96 MET A N 1
ATOM 731 C CA . MET A 1 96 ? -11.990 12.044 8.967 1.00 65.81 96 MET A CA 1
ATOM 732 C C . MET A 1 96 ? -11.907 13.527 8.575 1.00 65.81 96 MET A C 1
ATOM 734 O O . MET A 1 96 ? -10.906 14.191 8.841 1.00 65.81 96 MET A O 1
ATOM 738 N N . ASP A 1 97 ? -12.967 14.059 7.962 1.00 67.50 97 ASP A N 1
ATOM 739 C CA . ASP A 1 97 ? -13.004 15.423 7.408 1.00 67.50 97 ASP A CA 1
ATOM 740 C C . ASP A 1 97 ? -12.713 16.502 8.464 1.00 67.50 97 ASP A C 1
ATOM 742 O O . ASP A 1 97 ? -12.099 17.518 8.171 1.00 67.50 97 ASP A O 1
ATOM 746 N N . GLY A 1 98 ? -13.038 16.249 9.736 1.00 68.19 98 GLY A N 1
ATOM 747 C CA . GLY A 1 98 ? -12.742 17.181 10.831 1.00 68.19 98 GLY A CA 1
ATOM 748 C C . GLY A 1 98 ? -11.248 17.408 11.108 1.00 68.19 98 GLY A C 1
ATOM 749 O O . GLY A 1 98 ? -10.910 18.334 11.839 1.00 68.19 98 GLY A O 1
ATOM 750 N N . LEU A 1 99 ? -10.341 16.596 10.545 1.00 71.56 99 LEU A N 1
ATOM 751 C CA . LEU A 1 99 ? -8.895 16.820 10.666 1.00 71.56 99 LEU A CA 1
ATOM 752 C C . LEU A 1 99 ? -8.397 17.980 9.805 1.00 71.56 99 LEU A C 1
ATOM 754 O O . LEU A 1 99 ? -7.396 18.597 10.169 1.00 71.56 99 LEU A O 1
ATOM 758 N N . SER A 1 100 ? -9.066 18.297 8.689 1.00 77.06 100 SER A N 1
ATOM 759 C CA . SER A 1 100 ? -8.660 19.432 7.849 1.00 77.06 100 SER A CA 1
ATOM 760 C C . SER A 1 100 ? -8.887 20.779 8.530 1.00 77.06 100 SER A C 1
ATOM 762 O O . SER A 1 100 ? -8.238 21.759 8.175 1.00 77.06 100 SER A O 1
ATOM 764 N N . ASP A 1 101 ? -9.772 20.817 9.528 1.00 83.56 101 ASP A N 1
ATOM 765 C CA . ASP A 1 101 ? -10.100 22.025 10.287 1.00 83.56 101 ASP A CA 1
ATOM 766 C C . ASP A 1 101 ? -9.060 22.332 11.379 1.00 83.56 101 ASP A C 1
ATOM 768 O O . ASP A 1 101 ? -9.077 23.406 11.988 1.00 83.56 101 ASP A O 1
ATOM 772 N N . PHE A 1 102 ? -8.141 21.401 11.656 1.00 84.38 102 PHE A N 1
ATOM 773 C CA . PHE A 1 102 ? -7.126 21.580 12.686 1.00 84.38 102 PHE A CA 1
ATOM 774 C C . PHE A 1 102 ? -6.006 22.494 12.199 1.00 84.38 102 PHE A C 1
ATOM 776 O O . PHE A 1 102 ? -5.417 22.315 11.134 1.00 84.38 102 PHE A O 1
ATOM 783 N N . ASN A 1 103 ? -5.657 23.470 13.035 1.00 90.75 103 ASN A N 1
ATOM 784 C CA . ASN A 1 103 ? -4.563 24.376 12.728 1.00 90.75 103 ASN A CA 1
ATOM 785 C C . ASN A 1 103 ? -3.216 23.631 12.769 1.00 90.75 103 ASN A C 1
ATOM 787 O O . ASN A 1 103 ? -3.007 22.753 13.607 1.00 90.75 103 ASN A O 1
ATOM 791 N N . ARG A 1 104 ? -2.263 24.015 11.915 1.00 83.44 104 ARG A N 1
ATOM 792 C CA . ARG A 1 104 ? -0.981 23.300 11.759 1.00 83.44 104 ARG A CA 1
ATOM 793 C C . ARG A 1 104 ? -0.202 23.168 13.070 1.00 83.44 104 ARG A C 1
ATOM 795 O O . ARG A 1 104 ? 0.273 22.089 13.394 1.00 83.44 104 ARG A O 1
ATOM 802 N N . SER A 1 105 ? -0.152 24.238 13.862 1.00 88.81 105 SER A N 1
ATOM 803 C CA . SER A 1 105 ? 0.511 24.224 15.172 1.00 88.81 105 SER A CA 1
ATOM 804 C C . SER A 1 105 ? -0.143 23.262 16.167 1.00 88.81 105 SER A C 1
ATOM 806 O O . SER A 1 105 ? 0.529 22.748 17.053 1.00 88.81 105 SER A O 1
ATOM 808 N N . TYR A 1 106 ? -1.448 23.012 16.037 1.00 88.69 106 TYR A N 1
ATOM 809 C CA . TYR A 1 106 ? -2.156 22.048 16.875 1.00 88.69 106 TYR A CA 1
ATOM 810 C C . TYR A 1 106 ? -1.881 20.608 16.425 1.00 88.69 106 TYR A C 1
ATOM 812 O O . TYR A 1 106 ? -1.660 19.740 17.264 1.00 88.69 106 TYR A O 1
ATOM 820 N N . LEU A 1 107 ? -1.788 20.370 15.112 1.00 83.19 107 LEU A N 1
ATOM 821 C CA . LEU A 1 107 ? -1.357 19.079 14.565 1.00 83.19 107 LEU A CA 1
ATOM 822 C C . LEU A 1 107 ? 0.060 18.703 15.023 1.00 83.19 107 LEU A C 1
ATOM 824 O O . LEU A 1 107 ? 0.296 17.539 15.328 1.00 83.19 107 LEU A O 1
ATOM 828 N N . ASP A 1 108 ? 0.974 19.669 15.147 1.00 85.69 108 ASP A N 1
ATOM 829 C CA . ASP A 1 108 ? 2.325 19.425 15.677 1.00 85.69 108 ASP A CA 1
ATOM 830 C C . ASP A 1 108 ? 2.295 18.979 17.155 1.00 85.69 108 ASP A C 1
ATOM 832 O O . ASP A 1 108 ? 3.055 18.098 17.564 1.00 85.69 108 ASP A O 1
ATOM 836 N N . VAL A 1 109 ? 1.381 19.534 17.962 1.00 88.44 109 VAL A N 1
ATOM 837 C CA . VAL A 1 109 ? 1.168 19.105 19.358 1.00 88.44 109 VAL A CA 1
ATOM 838 C C . VAL A 1 109 ? 0.606 17.685 19.414 1.00 88.44 109 VAL A C 1
ATOM 840 O O . VAL A 1 109 ? 1.091 16.867 20.199 1.00 88.44 109 VAL A O 1
ATOM 843 N N . LEU A 1 110 ? -0.379 17.372 18.566 1.00 84.06 110 LEU A N 1
ATOM 844 C CA . LEU A 1 110 ? -0.946 16.026 18.460 1.00 84.06 110 LEU A CA 1
ATOM 845 C C . LEU A 1 110 ? 0.095 15.013 17.973 1.00 84.06 110 LEU A C 1
ATOM 847 O O . LEU A 1 110 ? 0.129 13.898 18.484 1.00 84.06 110 LEU A O 1
ATOM 851 N N . ALA A 1 111 ? 0.992 15.401 17.064 1.00 79.31 111 ALA A N 1
ATOM 852 C CA . ALA A 1 111 ? 2.090 14.559 16.597 1.00 79.31 111 ALA A CA 1
ATOM 853 C C . ALA A 1 111 ? 3.058 14.186 17.731 1.00 79.31 111 ALA A C 1
ATOM 855 O O . ALA A 1 111 ? 3.471 13.030 17.843 1.00 79.31 111 ALA A O 1
ATOM 856 N N . GLU A 1 112 ? 3.402 15.137 18.604 1.00 81.00 112 GLU A N 1
ATOM 857 C CA . GLU A 1 112 ? 4.289 14.877 19.743 1.00 81.00 112 GLU A CA 1
ATOM 858 C C . GLU A 1 112 ? 3.606 14.029 20.826 1.00 81.00 112 GLU A C 1
ATOM 860 O O . GLU A 1 112 ? 4.207 13.093 21.356 1.00 81.00 112 GLU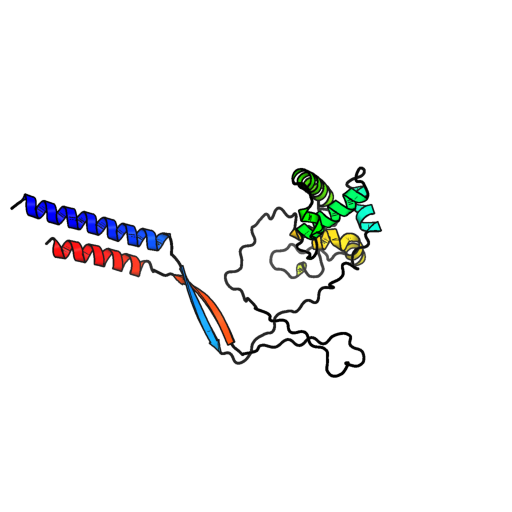 A O 1
ATOM 865 N N . GLN A 1 113 ? 2.329 14.295 21.114 1.00 80.12 113 GLN A N 1
ATOM 866 C CA . GLN A 1 113 ? 1.520 13.465 22.014 1.00 80.12 113 GLN A CA 1
ATOM 867 C C . GLN A 1 113 ? 1.361 12.041 21.475 1.00 80.12 113 GLN A C 1
ATOM 869 O O . GLN A 1 113 ? 1.550 11.076 22.218 1.00 80.12 113 GLN A O 1
ATOM 874 N N . TYR A 1 114 ? 1.104 11.910 20.173 1.00 76.62 114 TYR A N 1
ATOM 875 C CA . TYR A 1 114 ? 1.049 10.631 19.481 1.00 76.62 114 TYR A CA 1
ATOM 876 C C . TYR A 1 114 ? 2.376 9.899 19.611 1.00 76.62 114 TYR A C 1
ATOM 878 O O . TYR A 1 114 ? 2.370 8.751 20.014 1.00 76.62 114 TYR A O 1
ATOM 886 N N . ARG A 1 115 ? 3.515 10.564 19.392 1.00 69.88 115 ARG A N 1
ATOM 887 C CA . ARG A 1 115 ? 4.850 9.962 19.526 1.00 69.88 115 ARG A CA 1
ATOM 888 C C . ARG A 1 115 ? 5.141 9.422 20.932 1.00 69.88 115 ARG A C 1
ATOM 890 O O . ARG A 1 115 ? 5.879 8.445 21.081 1.00 69.88 115 ARG A O 1
ATOM 897 N N . ILE A 1 116 ? 4.639 10.096 21.968 1.00 70.81 116 ILE A N 1
ATOM 898 C CA . ILE A 1 116 ? 4.798 9.681 23.370 1.00 70.81 116 ILE A CA 1
ATOM 899 C C . ILE A 1 116 ? 3.941 8.451 23.653 1.00 70.81 116 ILE A C 1
ATOM 901 O O . ILE A 1 116 ? 4.447 7.477 24.207 1.00 70.81 116 ILE A O 1
ATOM 905 N N . TRP A 1 117 ? 2.682 8.487 23.228 1.00 63.06 117 TRP A N 1
ATOM 906 C CA . TRP A 1 117 ? 1.747 7.377 23.365 1.00 63.06 117 TRP A CA 1
ATOM 907 C C . TRP A 1 117 ? 2.136 6.164 22.496 1.00 63.06 117 TRP A C 1
ATOM 909 O O . TRP A 1 117 ? 2.058 5.026 22.935 1.00 63.06 117 TRP A O 1
ATOM 919 N N . SER A 1 118 ? 2.697 6.398 21.308 1.00 56.56 118 SER A N 1
ATOM 920 C CA . SER A 1 118 ? 3.080 5.393 20.310 1.00 56.56 118 SER A CA 1
ATOM 921 C C . SER A 1 118 ? 4.405 4.676 20.601 1.00 56.56 118 SER A C 1
ATOM 923 O O . SER A 1 118 ? 4.925 3.973 19.729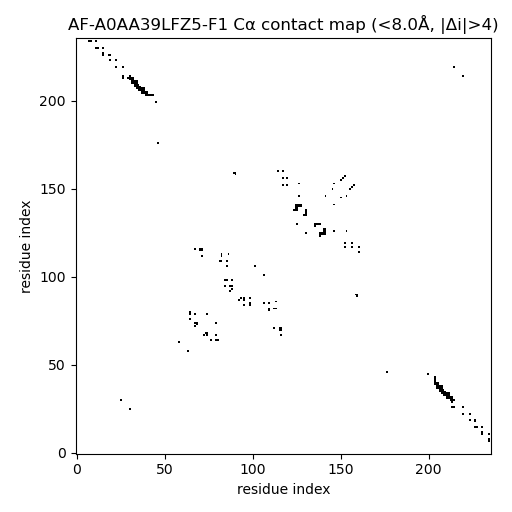 1.00 56.56 118 SER A O 1
ATOM 925 N N . LYS A 1 119 ? 5.053 4.896 21.754 1.00 48.94 119 LYS A N 1
ATOM 926 C CA . LYS A 1 119 ? 6.366 4.298 22.059 1.00 48.94 119 LYS A CA 1
ATOM 927 C C . LYS A 1 119 ? 6.236 2.806 22.402 1.00 48.94 119 LYS A C 1
ATOM 929 O O . LYS A 1 119 ? 6.163 2.403 23.556 1.00 48.94 119 LYS A O 1
ATOM 934 N N . VAL A 1 120 ? 6.318 1.983 21.361 1.00 43.09 120 VAL A N 1
ATOM 935 C CA . VAL A 1 120 ? 6.341 0.512 21.384 1.00 43.09 120 VAL A CA 1
ATOM 936 C C . VAL A 1 120 ? 7.603 -0.035 22.072 1.00 43.09 120 VAL A C 1
ATOM 938 O O . VAL A 1 120 ? 8.705 0.168 21.561 1.00 43.09 120 VAL A O 1
ATOM 941 N N . ARG A 1 121 ? 7.455 -0.771 23.189 1.00 44.84 121 ARG A N 1
ATOM 942 C CA . ARG A 1 121 ? 8.294 -1.940 23.583 1.00 44.84 121 ARG A CA 1
ATOM 943 C C . ARG A 1 121 ? 7.838 -2.600 24.915 1.00 44.84 121 ARG A C 1
ATOM 945 O O . ARG A 1 121 ? 8.466 -2.314 25.931 1.00 44.84 121 ARG A O 1
ATOM 952 N N . PRO A 1 122 ? 6.815 -3.489 24.964 1.00 53.69 122 PRO A N 1
ATOM 953 C CA . PRO A 1 122 ? 6.523 -4.156 26.249 1.00 53.69 122 PRO A CA 1
ATOM 954 C C . PRO A 1 122 ? 6.576 -5.701 26.310 1.00 53.69 122 PRO A C 1
ATOM 956 O O . PRO A 1 122 ? 6.832 -6.204 27.399 1.00 53.69 122 PRO A O 1
ATOM 959 N N . TYR A 1 123 ? 6.377 -6.487 25.232 1.00 60.78 123 TYR A N 1
ATOM 960 C CA . TYR A 1 123 ? 5.907 -7.884 25.438 1.00 60.78 123 TYR A CA 1
ATOM 961 C C . TYR A 1 123 ? 6.768 -9.071 24.950 1.00 60.78 123 TYR A C 1
ATOM 963 O O . TYR A 1 123 ? 6.385 -10.206 25.217 1.00 60.78 123 TYR A O 1
ATOM 971 N N . ASN A 1 124 ? 7.922 -8.879 24.289 1.00 65.44 124 ASN A N 1
ATOM 972 C CA . ASN A 1 124 ? 8.845 -9.974 23.886 1.00 65.44 124 ASN A CA 1
ATOM 973 C C . ASN A 1 124 ? 8.190 -11.196 23.183 1.00 65.44 124 ASN A C 1
ATOM 975 O O . ASN A 1 124 ? 8.692 -12.317 23.262 1.00 65.44 124 ASN A O 1
ATOM 979 N N . CYS A 1 125 ? 7.078 -10.996 22.479 1.00 64.44 125 CYS A N 1
ATOM 980 C CA . CYS A 1 125 ? 6.341 -12.037 21.765 1.00 64.44 125 CYS A CA 1
ATOM 981 C C . CYS A 1 125 ? 5.879 -11.515 20.394 1.00 64.44 125 CYS A C 1
ATOM 983 O O . CYS A 1 125 ? 6.031 -10.330 20.091 1.00 64.44 125 CYS A O 1
ATOM 985 N N . THR A 1 126 ? 5.364 -12.400 19.540 1.00 62.56 126 THR A N 1
ATOM 986 C CA . THR A 1 126 ? 5.003 -12.096 18.144 1.00 62.56 126 THR A CA 1
ATOM 987 C C . THR A 1 126 ? 3.568 -12.518 17.803 1.00 62.56 126 THR A C 1
ATOM 989 O O . THR A 1 126 ? 2.974 -13.363 18.477 1.00 62.56 126 THR A O 1
ATOM 992 N N . LEU A 1 127 ? 2.978 -11.895 16.777 1.00 64.31 127 LEU A N 1
ATOM 993 C CA . LEU A 1 127 ? 1.632 -12.203 16.289 1.00 64.31 127 LEU A CA 1
ATOM 994 C C . LEU A 1 127 ? 1.588 -13.562 15.590 1.00 64.31 127 LEU A C 1
ATOM 996 O O . LEU A 1 127 ? 2.565 -13.998 14.994 1.00 64.31 127 LEU A O 1
ATOM 1000 N N . VAL A 1 128 ? 0.419 -14.203 15.590 1.00 65.56 128 VAL A N 1
ATOM 1001 C CA . VAL A 1 128 ? 0.221 -15.574 15.080 1.00 65.56 128 VAL A CA 1
ATOM 1002 C C . VAL A 1 128 ? 0.739 -15.771 13.643 1.00 65.56 128 VAL A C 1
ATOM 1004 O O . VAL A 1 128 ? 1.260 -16.833 13.312 1.00 65.56 128 VAL A O 1
ATOM 1007 N N . TYR A 1 129 ? 0.635 -14.749 12.792 1.00 61.75 129 TYR A N 1
ATOM 1008 C CA . TYR A 1 129 ? 1.017 -14.814 11.377 1.00 61.75 129 TYR A CA 1
ATOM 1009 C C . TYR A 1 129 ? 2.471 -14.399 11.085 1.00 61.75 129 TYR A C 1
ATOM 1011 O O . TYR A 1 129 ? 2.968 -14.642 9.989 1.00 61.75 129 TYR A O 1
ATOM 1019 N N . MET A 1 130 ? 3.177 -13.784 12.037 1.00 61.19 130 MET A N 1
ATOM 1020 C CA . MET A 1 130 ? 4.525 -13.240 11.821 1.00 61.19 130 MET A CA 1
ATOM 1021 C C . MET A 1 130 ? 5.657 -14.288 11.761 1.00 61.19 130 MET A C 1
ATOM 1023 O O . MET A 1 130 ? 6.535 -14.131 10.914 1.00 61.19 130 MET A O 1
ATOM 1027 N N . PRO A 1 131 ? 5.676 -15.371 12.570 1.00 59.62 131 PRO A N 1
ATOM 1028 C CA . PRO A 1 131 ? 6.749 -16.374 12.546 1.00 59.62 131 PRO A CA 1
ATOM 1029 C C . PRO A 1 131 ? 6.927 -17.096 11.207 1.00 59.62 131 PRO A C 1
ATOM 1031 O O . PRO A 1 131 ? 7.953 -17.734 10.981 1.00 59.62 131 PRO A O 1
ATOM 1034 N N . GLN A 1 132 ? 5.908 -17.044 10.347 1.00 59.78 132 GLN A N 1
ATOM 1035 C CA . GLN A 1 132 ? 5.917 -17.682 9.032 1.00 59.78 132 GLN A CA 1
ATOM 1036 C C . GLN A 1 132 ? 6.690 -16.859 7.992 1.00 59.78 132 GLN A C 1
ATOM 1038 O O . GLN A 1 132 ? 6.980 -17.365 6.908 1.00 59.78 132 GLN A O 1
ATOM 1043 N N . LEU A 1 133 ? 7.036 -15.605 8.305 1.00 58.72 133 LEU A N 1
ATOM 1044 C CA . LEU A 1 133 ? 7.738 -14.724 7.384 1.00 58.72 133 LEU A CA 1
ATOM 1045 C C . LEU A 1 133 ? 9.252 -14.996 7.399 1.00 58.72 133 LEU A C 1
ATOM 1047 O O . LEU A 1 133 ? 9.871 -15.059 8.468 1.00 58.72 133 LEU A O 1
ATOM 1051 N N . PRO A 1 134 ? 9.883 -15.132 6.222 1.00 56.81 134 PRO A N 1
ATOM 1052 C CA . PRO A 1 134 ? 11.325 -15.314 6.129 1.00 56.81 134 PRO A CA 1
ATOM 1053 C C . PRO A 1 134 ? 12.061 -14.056 6.618 1.00 56.81 134 PRO A C 1
ATOM 1055 O O . PRO A 1 134 ? 11.716 -12.942 6.237 1.00 56.81 134 PRO A O 1
ATOM 1058 N N . GLY A 1 135 ? 13.095 -14.236 7.448 1.00 55.09 135 GLY A N 1
ATOM 1059 C CA . GLY A 1 135 ? 13.949 -13.142 7.941 1.00 55.09 135 GLY A CA 1
ATOM 1060 C C . GLY A 1 135 ? 13.555 -12.543 9.297 1.00 55.09 135 GLY A C 1
ATOM 1061 O O . GLY A 1 135 ? 14.259 -11.663 9.786 1.00 55.09 135 GLY A O 1
ATOM 1062 N N . ILE A 1 136 ? 12.486 -13.031 9.937 1.00 57.72 136 ILE A N 1
ATOM 1063 C CA . ILE A 1 136 ? 12.060 -12.574 11.269 1.00 57.72 136 ILE A CA 1
ATOM 1064 C C . ILE A 1 136 ? 12.580 -13.539 12.355 1.00 57.72 136 ILE A C 1
ATOM 1066 O O . ILE A 1 136 ? 12.485 -14.760 12.182 1.00 57.72 136 ILE A O 1
ATOM 1070 N N . PRO A 1 137 ? 13.133 -13.045 13.484 1.00 62.81 137 PRO A N 1
ATOM 1071 C CA . PRO A 1 137 ? 13.515 -13.902 14.604 1.00 62.81 137 PRO A CA 1
ATOM 1072 C C . PRO A 1 137 ? 12.298 -14.658 15.157 1.00 62.81 137 PRO A C 1
ATOM 1074 O O . PRO A 1 137 ? 11.239 -14.078 15.395 1.00 62.81 137 PRO A O 1
ATOM 1077 N N . LYS A 1 138 ? 12.459 -15.968 15.378 1.00 66.25 138 LYS A N 1
ATOM 1078 C CA . LYS A 1 138 ? 11.401 -16.849 15.894 1.00 66.25 138 LYS A CA 1
ATOM 1079 C C . LYS A 1 138 ? 11.138 -16.555 17.372 1.00 66.25 138 LYS A C 1
ATOM 1081 O O . LYS A 1 138 ? 11.768 -17.136 18.250 1.00 66.25 138 LYS A O 1
ATOM 1086 N N . LEU A 1 139 ? 10.219 -15.631 17.624 1.00 69.06 139 LEU A N 1
ATOM 1087 C CA . LEU A 1 139 ? 9.678 -15.330 18.947 1.00 69.06 139 LEU A CA 1
ATOM 1088 C C . LEU A 1 139 ? 8.459 -16.231 19.243 1.00 69.06 139 LEU A C 1
ATOM 1090 O O . LEU A 1 139 ? 7.819 -16.718 18.306 1.00 69.06 139 LEU A O 1
ATOM 1094 N N . PRO A 1 140 ? 8.119 -16.474 20.521 1.00 72.69 140 PRO A N 1
ATOM 1095 C CA . PRO A 1 140 ? 6.900 -17.191 20.883 1.00 72.69 140 PRO A CA 1
ATOM 1096 C C . PRO A 1 140 ? 5.651 -16.369 20.538 1.00 72.69 140 PRO A C 1
ATOM 1098 O O . PRO A 1 140 ? 5.657 -15.137 20.612 1.00 72.69 140 PRO A O 1
ATOM 1101 N N . ILE A 1 141 ? 4.571 -17.063 20.172 1.00 69.81 141 ILE A N 1
ATOM 1102 C CA . ILE A 1 141 ? 3.284 -16.436 19.857 1.00 69.81 141 ILE A CA 1
ATOM 1103 C C . ILE A 1 141 ? 2.698 -15.828 21.139 1.00 69.81 141 ILE A C 1
ATOM 1105 O O . ILE A 1 141 ? 2.658 -16.487 22.177 1.00 69.81 141 ILE A O 1
ATOM 1109 N N . CYS A 1 142 ? 2.261 -14.572 21.065 1.00 61.94 142 CYS A N 1
ATOM 1110 C CA . CYS A 1 142 ? 1.599 -13.884 22.170 1.00 61.94 142 CYS A CA 1
ATOM 1111 C C . CYS A 1 142 ? 0.258 -14.548 22.546 1.00 61.94 142 CYS A C 1
ATOM 1113 O O . CYS A 1 142 ? -0.474 -15.011 21.672 1.00 61.94 142 CYS A O 1
ATOM 1115 N N . ASP A 1 143 ? -0.106 -14.525 23.832 1.00 61.75 143 ASP A N 1
ATOM 1116 C CA . ASP A 1 143 ? -1.441 -14.937 24.289 1.00 61.75 143 ASP A CA 1
ATOM 1117 C C . ASP A 1 143 ? -2.528 -14.070 23.622 1.00 61.75 143 ASP A C 1
ATOM 1119 O O . ASP A 1 143 ? -2.407 -12.842 23.552 1.00 61.75 143 ASP A O 1
ATOM 1123 N N . MET A 1 144 ? -3.605 -14.708 23.155 1.00 51.28 144 MET A N 1
ATOM 1124 C CA . MET A 1 144 ? -4.757 -14.042 22.543 1.00 51.28 144 MET A CA 1
ATOM 1125 C C . MET A 1 144 ? -5.394 -13.013 23.477 1.00 51.28 144 MET A C 1
ATOM 1127 O O . MET A 1 144 ? -5.886 -11.994 23.001 1.00 51.28 144 MET A O 1
ATOM 1131 N N . THR A 1 145 ? -5.347 -13.222 24.795 1.00 49.81 145 THR A N 1
ATOM 1132 C CA . THR A 1 145 ? -5.8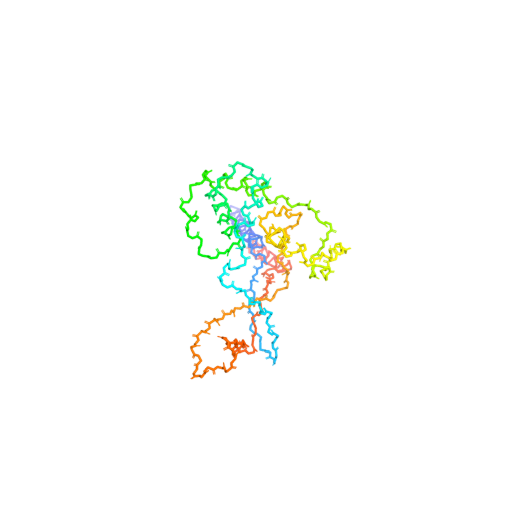68 -12.246 25.764 1.00 49.81 145 THR A CA 1
ATOM 1133 C C . THR A 1 145 ? -5.028 -10.969 25.818 1.00 49.81 145 THR A C 1
ATOM 1135 O O . THR A 1 145 ? -5.577 -9.881 25.986 1.00 49.81 145 THR A O 1
ATOM 1138 N N . MET A 1 146 ? -3.712 -11.079 25.625 1.00 58.22 146 MET A N 1
ATOM 1139 C CA . MET A 1 146 ? -2.803 -9.935 25.550 1.00 58.22 146 MET A CA 1
ATOM 1140 C C . MET A 1 146 ? -2.948 -9.215 24.204 1.00 58.22 146 MET A C 1
ATOM 1142 O O . MET A 1 146 ? -3.053 -7.991 24.180 1.00 58.22 146 MET A O 1
ATOM 1146 N N . ILE A 1 147 ? -3.050 -9.966 23.099 1.00 55.06 147 ILE A N 1
ATOM 1147 C CA . ILE A 1 147 ? -3.290 -9.398 21.762 1.00 55.06 147 ILE A CA 1
ATOM 1148 C C . ILE A 1 147 ? -4.632 -8.658 21.720 1.00 55.06 147 ILE A C 1
ATOM 1150 O O . ILE A 1 147 ? -4.698 -7.572 21.164 1.00 55.06 147 ILE A O 1
ATOM 1154 N N . ALA A 1 148 ? -5.696 -9.215 22.301 1.00 50.66 148 ALA A N 1
ATOM 1155 C CA . ALA A 1 148 ? -7.017 -8.590 22.289 1.00 50.66 148 ALA A CA 1
ATOM 1156 C C . ALA A 1 148 ? -7.068 -7.308 23.135 1.00 50.66 148 ALA A C 1
ATOM 1158 O O . ALA A 1 148 ? -7.692 -6.334 22.725 1.00 50.66 148 ALA A O 1
ATOM 1159 N N . LYS A 1 149 ? -6.393 -7.292 24.292 1.00 50.28 149 LYS A N 1
ATOM 1160 C CA . LYS A 1 149 ? -6.331 -6.111 25.169 1.00 50.28 149 LYS A CA 1
ATOM 1161 C C . LYS A 1 149 ? -5.482 -4.981 24.587 1.00 50.28 149 LYS A C 1
ATOM 1163 O O . LYS A 1 149 ? -5.831 -3.826 24.769 1.00 50.28 149 LYS A O 1
ATOM 1168 N N . ASN A 1 150 ? -4.422 -5.322 23.854 1.00 57.28 150 ASN A N 1
ATOM 1169 C CA . ASN A 1 150 ? -3.454 -4.365 23.310 1.00 57.28 150 ASN 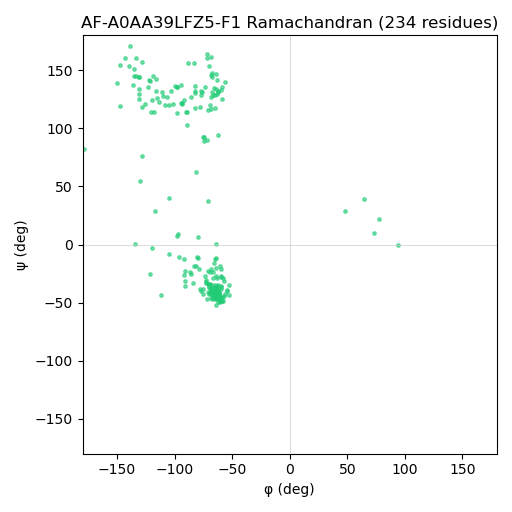A CA 1
ATOM 1170 C C . ASN A 1 150 ? -3.446 -4.367 21.768 1.00 57.28 150 ASN A C 1
ATOM 1172 O O . ASN A 1 150 ? -2.414 -4.128 21.143 1.00 57.28 150 ASN A O 1
ATOM 1176 N N . TYR A 1 151 ? -4.582 -4.688 21.134 1.00 55.16 151 TYR A N 1
ATOM 1177 C CA . TYR A 1 151 ? -4.688 -4.902 19.678 1.00 55.16 151 TYR A CA 1
ATOM 1178 C C . TYR A 1 151 ? -4.156 -3.711 18.876 1.00 55.16 151 TYR A C 1
ATOM 1180 O O . TYR A 1 151 ? -3.438 -3.860 17.885 1.00 55.16 151 TYR A O 1
ATOM 1188 N N . TYR A 1 152 ? -4.471 -2.525 19.375 1.00 52.25 152 TYR A N 1
ATOM 1189 C CA . TYR A 1 152 ? -4.037 -1.245 18.858 1.00 52.25 152 TYR A CA 1
ATOM 1190 C C . TYR A 1 152 ? -2.497 -1.115 18.822 1.00 52.25 152 TYR A C 1
ATOM 1192 O O . TYR A 1 152 ? -1.917 -0.799 17.779 1.00 52.25 152 TYR A O 1
ATOM 1200 N N . ASP A 1 153 ? -1.824 -1.449 19.925 1.00 53.44 153 ASP A N 1
ATOM 1201 C CA . ASP A 1 153 ? -0.370 -1.312 20.084 1.00 53.44 153 ASP A CA 1
ATOM 1202 C C . ASP A 1 153 ? 0.424 -2.337 19.282 1.00 53.44 153 ASP A C 1
ATOM 1204 O O . ASP A 1 153 ? 1.539 -2.067 18.830 1.00 53.44 153 ASP A O 1
ATOM 1208 N N . VAL A 1 154 ? -0.145 -3.530 19.114 1.00 53.16 154 VAL A N 1
ATOM 1209 C CA . VAL A 1 154 ? 0.541 -4.670 18.500 1.00 53.16 154 VAL A CA 1
ATOM 1210 C C . VAL A 1 154 ? 0.325 -4.718 16.984 1.00 53.16 154 VAL A C 1
ATOM 1212 O O . VAL A 1 154 ? 1.217 -5.164 16.262 1.00 53.16 154 VAL A O 1
ATOM 1215 N N . VAL A 1 155 ? -0.829 -4.260 16.482 1.00 54.56 155 VAL A N 1
ATOM 1216 C CA . VAL A 1 155 ? -1.200 -4.378 15.059 1.00 54.56 155 VAL A CA 1
ATOM 1217 C C . VAL A 1 155 ? -1.229 -3.026 14.345 1.00 54.56 155 VAL A C 1
ATOM 1219 O O . VAL A 1 155 ? -0.720 -2.929 13.230 1.00 54.56 155 VAL A O 1
ATOM 1222 N N . GLN A 1 156 ? -1.796 -1.982 14.956 1.00 50.41 156 GLN A N 1
ATOM 1223 C CA . GLN A 1 156 ? -2.064 -0.717 14.255 1.00 50.41 156 GLN A CA 1
ATOM 1224 C C . GLN A 1 156 ? -0.902 0.279 14.355 1.00 50.41 156 GLN A C 1
ATOM 1226 O O . GLN A 1 156 ? -0.581 0.960 13.386 1.00 50.41 156 GLN A O 1
ATOM 1231 N N . LEU A 1 157 ? -0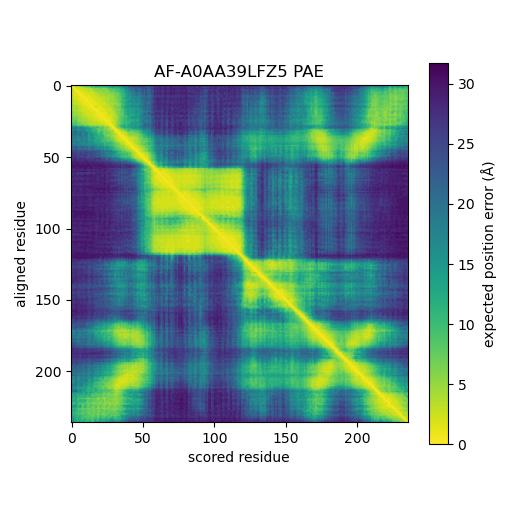.195 0.317 15.485 1.00 52.25 157 LEU A N 1
ATOM 1232 C CA . LEU A 1 157 ? 0.923 1.243 15.705 1.00 52.25 157 LEU A CA 1
ATOM 1233 C C . LEU A 1 157 ? 2.199 0.932 14.897 1.00 52.25 157 LEU A C 1
ATOM 1235 O O . LEU A 1 157 ? 3.007 1.830 14.640 1.00 52.25 157 LEU A O 1
ATOM 1239 N N . VAL A 1 158 ? 2.382 -0.319 14.459 1.00 49.69 158 VAL A N 1
ATOM 1240 C CA . VAL A 1 158 ? 3.577 -0.756 13.710 1.00 49.69 158 VAL A CA 1
ATOM 1241 C C . VAL A 1 158 ? 3.660 -0.104 12.320 1.00 49.69 158 VAL A C 1
ATOM 1243 O O . VAL A 1 158 ? 4.766 0.054 11.804 1.00 49.69 158 VAL A O 1
ATOM 1246 N N . LEU A 1 159 ? 2.537 0.338 11.733 1.00 49.59 159 LEU A N 1
ATOM 1247 C CA . LEU A 1 159 ? 2.526 0.939 10.393 1.00 49.59 159 LEU A CA 1
ATOM 1248 C C . LEU A 1 159 ? 2.856 2.443 10.363 1.00 49.59 159 LEU A C 1
ATOM 1250 O O . LEU A 1 159 ? 3.478 2.890 9.403 1.00 49.59 159 LEU A O 1
ATOM 1254 N N . SER A 1 160 ? 2.487 3.225 11.384 1.00 42.59 160 SER A N 1
ATOM 1255 C CA . SER A 1 160 ? 2.517 4.703 11.286 1.00 42.59 1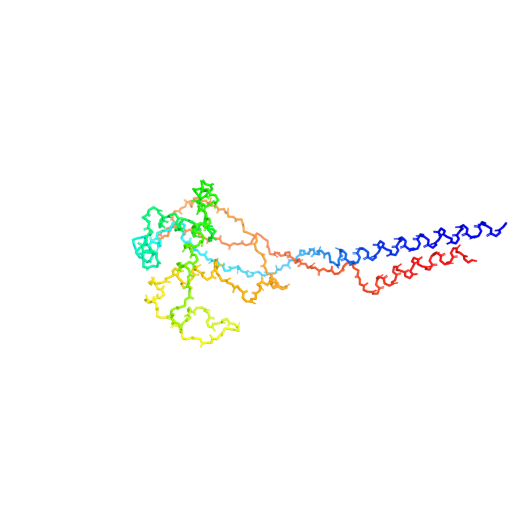60 SER A CA 1
ATOM 1256 C C . SER A 1 160 ? 3.668 5.395 12.023 1.00 42.59 160 SER A C 1
ATOM 1258 O O . SER A 1 160 ? 3.836 6.603 11.880 1.00 42.59 160 SER A O 1
ATOM 1260 N N . GLY A 1 161 ? 4.456 4.673 12.829 1.00 41.84 161 GLY A N 1
ATOM 1261 C CA . GLY A 1 161 ? 5.519 5.266 13.663 1.00 41.84 161 GLY A CA 1
ATOM 1262 C C . GLY A 1 161 ? 6.864 4.537 13.645 1.00 41.84 161 GLY A C 1
ATOM 1263 O O . GLY A 1 161 ? 7.801 4.954 14.333 1.00 41.84 161 GLY A O 1
ATOM 1264 N N . ALA A 1 162 ? 6.993 3.447 12.885 1.00 46.59 162 ALA A N 1
ATOM 1265 C CA . ALA A 1 162 ? 8.244 2.710 12.810 1.00 46.59 162 ALA A CA 1
ATOM 1266 C C . ALA A 1 162 ? 9.287 3.530 12.035 1.00 46.59 162 ALA A C 1
ATOM 1268 O O . ALA A 1 162 ? 9.153 3.753 10.834 1.00 46.59 162 ALA A O 1
ATOM 1269 N N . LYS A 1 163 ? 10.376 3.940 12.703 1.00 45.75 163 LYS A N 1
ATOM 1270 C CA . LYS A 1 163 ? 11.623 4.256 11.994 1.00 45.75 163 LYS A CA 1
ATOM 1271 C C . LYS A 1 163 ? 12.081 2.964 11.332 1.00 45.75 163 LYS A C 1
ATOM 1273 O O . LYS A 1 163 ? 12.689 2.117 11.987 1.00 45.75 163 LYS A O 1
ATOM 1278 N N . VAL A 1 164 ? 11.715 2.783 10.069 1.00 50.81 164 VAL A N 1
ATOM 1279 C CA . VAL A 1 164 ? 12.068 1.579 9.333 1.00 50.81 164 VAL A CA 1
ATOM 1280 C C . VAL A 1 164 ? 13.578 1.617 9.129 1.00 50.81 164 VAL A C 1
ATOM 1282 O O . VAL A 1 164 ? 14.104 2.527 8.498 1.00 50.81 164 VAL A O 1
ATOM 1285 N N . ALA A 1 165 ? 14.295 0.652 9.706 1.00 50.47 165 ALA A N 1
ATOM 1286 C CA . ALA A 1 165 ? 15.737 0.519 9.491 1.00 50.47 165 ALA A CA 1
ATOM 1287 C C . ALA A 1 165 ? 16.076 0.190 8.020 1.00 50.47 165 ALA A C 1
ATOM 1289 O O . ALA A 1 165 ? 17.238 0.250 7.631 1.00 50.47 165 ALA A O 1
ATOM 1290 N N . GLN A 1 166 ? 15.065 -0.164 7.218 1.00 54.19 166 GLN A N 1
ATOM 1291 C CA . GLN A 1 166 ? 15.183 -0.578 5.830 1.00 54.19 166 GLN A CA 1
ATOM 1292 C C . GLN A 1 166 ? 13.936 -0.138 5.051 1.00 54.19 166 GLN A C 1
ATOM 1294 O O . GLN A 1 166 ? 12.833 -0.562 5.375 1.00 54.19 166 GLN A O 1
ATOM 1299 N N . GLU A 1 167 ? 14.087 0.705 4.030 1.00 58.94 167 GLU A N 1
ATOM 1300 C CA . GLU A 1 167 ? 12.961 1.092 3.172 1.00 58.94 167 GLU A CA 1
ATOM 1301 C C . GLU A 1 167 ? 12.394 -0.134 2.439 1.00 58.94 167 GLU A C 1
ATOM 1303 O O . GLU A 1 167 ? 13.131 -0.930 1.847 1.00 58.94 167 GLU A O 1
ATOM 1308 N N . CYS A 1 168 ? 11.070 -0.305 2.485 1.00 61.94 168 CYS A N 1
ATOM 1309 C CA . CYS A 1 168 ? 10.386 -1.355 1.740 1.00 61.94 168 CYS A CA 1
ATOM 1310 C C . CYS A 1 168 ? 10.317 -0.964 0.262 1.00 61.94 168 CYS A C 1
ATOM 1312 O O . CYS A 1 168 ? 9.382 -0.294 -0.172 1.00 61.94 168 CYS A O 1
ATOM 1314 N N . VAL A 1 169 ? 11.307 -1.392 -0.517 1.00 72.12 169 VAL A N 1
ATOM 1315 C CA . VAL A 1 169 ? 11.264 -1.268 -1.977 1.00 72.12 169 VAL A CA 1
ATOM 1316 C C . VAL A 1 169 ? 10.276 -2.306 -2.524 1.00 72.12 169 VAL A C 1
ATOM 1318 O O . VAL A 1 169 ? 10.303 -3.460 -2.076 1.00 72.12 169 VAL A O 1
ATOM 1321 N N . PRO A 1 170 ? 9.388 -1.945 -3.469 1.00 72.19 170 PRO A N 1
ATOM 1322 C CA . PRO A 1 170 ? 8.518 -2.920 -4.112 1.00 72.19 170 PRO A CA 1
ATOM 1323 C C . PRO A 1 170 ? 9.349 -4.043 -4.742 1.00 72.19 170 PRO A C 1
ATOM 1325 O O . PRO A 1 170 ? 10.407 -3.813 -5.325 1.00 72.19 170 PRO A O 1
ATOM 1328 N N . GLY A 1 171 ? 8.871 -5.282 -4.624 1.00 76.56 171 GLY A N 1
ATOM 1329 C CA . GLY A 1 171 ? 9.543 -6.417 -5.250 1.00 76.56 171 GLY A CA 1
ATOM 1330 C C . GLY A 1 171 ? 9.560 -6.278 -6.775 1.00 76.56 171 GLY A C 1
ATOM 1331 O O . GLY A 1 171 ? 8.560 -5.884 -7.369 1.00 76.56 171 GLY A O 1
ATOM 1332 N N . CYS A 1 172 ? 10.661 -6.677 -7.423 1.00 81.06 172 CYS A N 1
ATOM 1333 C CA . CYS A 1 172 ? 10.810 -6.597 -8.886 1.00 81.06 172 CYS A CA 1
ATOM 1334 C C . CYS A 1 172 ? 9.756 -7.407 -9.660 1.00 81.06 172 CYS A C 1
ATOM 1336 O O . CYS A 1 172 ? 9.546 -7.190 -10.848 1.00 81.06 172 CYS A O 1
ATOM 1338 N N . LYS A 1 173 ? 9.135 -8.396 -9.007 1.00 84.06 173 LYS A N 1
ATOM 1339 C CA . LYS A 1 173 ? 8.021 -9.176 -9.544 1.00 84.06 173 LYS A CA 1
ATOM 1340 C C . LYS A 1 173 ? 6.831 -8.986 -8.621 1.00 84.06 173 LYS A C 1
ATOM 1342 O O . LYS A 1 173 ? 6.863 -9.437 -7.476 1.00 84.06 173 LYS A O 1
ATOM 1347 N N . ARG A 1 174 ? 5.791 -8.342 -9.136 1.00 83.12 174 ARG A N 1
ATOM 1348 C CA . ARG A 1 174 ? 4.553 -8.054 -8.418 1.00 83.12 174 ARG A CA 1
ATOM 1349 C C . ARG A 1 174 ? 3.364 -8.369 -9.318 1.00 83.12 174 ARG A C 1
ATOM 1351 O O . ARG A 1 174 ? 3.429 -8.162 -10.523 1.00 83.12 174 ARG A O 1
ATOM 1358 N N . TRP A 1 175 ? 2.292 -8.851 -8.702 1.00 83.06 175 TRP A N 1
ATOM 1359 C CA . TRP A 1 175 ? 0.966 -8.882 -9.307 1.00 83.06 175 TRP A CA 1
ATOM 1360 C C . TRP A 1 175 ? 0.176 -7.684 -8.800 1.00 83.06 175 TRP A C 1
ATOM 1362 O O . TRP A 1 175 ? 0.216 -7.391 -7.602 1.00 83.06 175 TRP A O 1
ATOM 1372 N N . ASP A 1 176 ? -0.514 -7.002 -9.703 1.00 83.31 176 ASP A N 1
ATOM 1373 C CA . ASP A 1 176 ? -1.444 -5.934 -9.360 1.00 83.31 176 ASP A CA 1
ATOM 1374 C C . ASP A 1 176 ? -2.830 -6.283 -9.896 1.00 83.31 176 ASP A C 1
ATOM 1376 O O . ASP A 1 176 ? -2.950 -6.857 -10.979 1.00 83.31 176 ASP A O 1
ATOM 1380 N N . TYR A 1 177 ? -3.866 -5.985 -9.116 1.00 83.38 177 TYR A N 1
ATOM 1381 C CA . TYR A 1 177 ? -5.242 -6.366 -9.429 1.00 83.38 177 TYR A CA 1
ATOM 1382 C C . TYR A 1 177 ? -6.122 -5.122 -9.406 1.00 83.38 177 TYR A C 1
ATOM 1384 O O . TYR A 1 177 ? -6.247 -4.463 -8.376 1.00 83.38 177 TYR A O 1
ATOM 1392 N N . GLN A 1 178 ? -6.766 -4.823 -10.530 1.00 81.81 178 GLN A N 1
ATOM 1393 C CA . GLN A 1 178 ? -7.789 -3.786 -10.600 1.00 81.81 178 GLN A CA 1
ATOM 1394 C C . GLN A 1 178 ? -9.158 -4.415 -10.357 1.00 81.81 178 GLN A C 1
ATOM 1396 O O . GLN A 1 178 ? -9.550 -5.357 -11.044 1.00 81.81 178 GLN A O 1
ATOM 1401 N N . VAL A 1 179 ? -9.879 -3.900 -9.362 1.00 83.50 179 VAL A N 1
ATOM 1402 C CA . VAL A 1 179 ? -11.189 -4.418 -8.956 1.00 83.50 179 VAL A CA 1
ATOM 1403 C C . VAL A 1 179 ? -12.266 -3.405 -9.325 1.00 83.50 179 VAL A C 1
ATOM 1405 O O . VAL A 1 179 ? -12.151 -2.225 -9.002 1.00 83.50 179 VAL A O 1
ATOM 1408 N N . SER A 1 180 ? -13.329 -3.871 -9.979 1.00 84.06 180 SER A N 1
ATOM 1409 C CA . SER A 1 180 ? -14.561 -3.104 -10.172 1.00 84.06 180 SER A CA 1
ATOM 1410 C C . SER A 1 180 ? -15.627 -3.656 -9.233 1.00 84.06 180 SER A C 1
ATOM 1412 O O . SER A 1 180 ? -15.948 -4.842 -9.288 1.00 84.06 180 SER A O 1
ATOM 1414 N N . LEU A 1 181 ? -16.146 -2.811 -8.341 1.00 83.75 181 LEU A N 1
ATOM 1415 C CA . LEU A 1 181 ? -17.183 -3.196 -7.390 1.00 83.75 181 LEU A CA 1
ATOM 1416 C C . LEU A 1 181 ? -18.560 -2.868 -7.969 1.00 83.75 181 LEU A C 1
ATOM 1418 O O . LEU A 1 181 ? -18.866 -1.706 -8.231 1.00 83.75 181 LEU A O 1
ATOM 1422 N N . GLN A 1 182 ? -19.409 -3.883 -8.101 1.00 81.44 182 GLN A N 1
ATOM 1423 C CA . GLN A 1 182 ? -20.822 -3.713 -8.422 1.00 81.44 182 GLN A CA 1
ATOM 1424 C C . GLN A 1 182 ? -21.667 -4.206 -7.251 1.00 81.44 182 GLN A C 1
ATOM 1426 O O . GLN A 1 182 ? -21.506 -5.329 -6.781 1.00 81.44 182 GLN A O 1
ATOM 1431 N N . GLN A 1 183 ? -22.557 -3.344 -6.760 1.00 80.56 183 GLN A N 1
ATOM 1432 C CA . GLN A 1 183 ? -23.485 -3.666 -5.683 1.00 80.56 183 GLN A CA 1
ATOM 1433 C C . GLN A 1 183 ? -24.906 -3.648 -6.232 1.00 80.56 183 GLN A C 1
ATOM 1435 O O . GLN A 1 183 ? -25.365 -2.637 -6.760 1.00 80.56 183 GLN A O 1
ATOM 1440 N N . THR A 1 184 ? -25.610 -4.764 -6.088 1.00 77.88 184 THR A N 1
ATOM 1441 C CA . THR A 1 184 ? -27.007 -4.902 -6.502 1.00 77.88 184 THR A CA 1
ATOM 1442 C C . THR A 1 184 ? -27.820 -5.512 -5.375 1.00 77.88 184 THR A C 1
ATOM 1444 O O . THR A 1 184 ? -27.339 -6.397 -4.665 1.00 77.88 184 THR A O 1
ATOM 1447 N N . ALA A 1 185 ? -29.071 -5.075 -5.226 1.00 72.12 185 ALA A N 1
ATOM 1448 C CA . ALA A 1 185 ? -30.014 -5.773 -4.364 1.00 72.12 185 ALA A CA 1
ATOM 1449 C C . ALA A 1 185 ? -30.252 -7.179 -4.931 1.00 72.12 185 ALA A C 1
ATOM 1451 O O . ALA A 1 185 ? -30.518 -7.334 -6.125 1.00 72.12 185 ALA A O 1
ATOM 1452 N N . ALA A 1 186 ? -30.132 -8.206 -4.090 1.00 67.50 186 ALA A N 1
ATOM 1453 C CA . ALA A 1 186 ? -30.421 -9.566 -4.515 1.00 67.50 186 ALA A CA 1
ATOM 1454 C C . ALA A 1 186 ? -31.899 -9.671 -4.928 1.00 67.50 186 ALA A C 1
ATOM 1456 O O . ALA A 1 186 ? -32.784 -9.232 -4.194 1.00 67.50 186 ALA A O 1
ATOM 1457 N N . LEU A 1 187 ? -32.166 -10.270 -6.094 1.00 67.88 187 LEU A N 1
ATOM 1458 C CA . LEU A 1 187 ? -33.531 -10.504 -6.591 1.00 67.88 187 LEU A CA 1
ATOM 1459 C C . LEU A 1 187 ? -34.351 -11.376 -5.627 1.00 67.88 187 LEU A C 1
ATOM 1461 O O . LEU A 1 187 ? -35.574 -11.266 -5.575 1.00 67.88 187 LEU A O 1
ATOM 1465 N N . GLN A 1 188 ? -33.671 -12.232 -4.859 1.00 75.56 188 GLN A N 1
ATOM 1466 C CA . GLN A 1 188 ? -34.233 -12.993 -3.752 1.00 75.56 188 GLN A CA 1
ATOM 1467 C C . GLN A 1 188 ? -33.263 -12.955 -2.563 1.00 75.56 188 GLN A C 1
ATOM 1469 O O . GLN A 1 188 ? -32.055 -13.103 -2.764 1.00 75.56 188 GLN A O 1
ATOM 1474 N N . PRO A 1 189 ? -33.758 -12.769 -1.329 1.00 68.88 189 PRO A N 1
ATOM 1475 C CA . PRO A 1 189 ? -32.917 -12.836 -0.145 1.00 68.88 189 PRO A CA 1
ATOM 1476 C C . PRO A 1 189 ? -32.408 -14.267 0.053 1.00 68.88 189 PRO A C 1
ATOM 1478 O O . PRO A 1 189 ? -33.189 -15.221 0.077 1.00 68.88 189 PRO A O 1
ATOM 1481 N N . PHE A 1 190 ? -31.096 -14.418 0.224 1.00 76.25 190 PHE A N 1
ATOM 1482 C CA . PHE A 1 190 ? -30.515 -15.686 0.646 1.00 76.25 190 PHE A CA 1
ATOM 1483 C C . PHE A 1 190 ? -30.923 -15.941 2.095 1.00 76.25 190 PHE A C 1
ATOM 1485 O O . PHE A 1 190 ? -30.644 -15.135 2.984 1.00 76.25 190 PHE A O 1
ATOM 1492 N N . LYS A 1 191 ? -31.621 -17.054 2.332 1.00 77.94 191 LYS A N 1
ATOM 1493 C CA . LYS A 1 191 ? -32.026 -17.452 3.680 1.00 77.94 191 LYS A CA 1
ATOM 1494 C C . LYS A 1 191 ? -30.764 -17.609 4.538 1.00 77.94 191 LYS A C 1
ATOM 1496 O O . LYS A 1 191 ? -29.852 -18.322 4.137 1.00 77.94 191 LYS A O 1
ATOM 1501 N N . ASP A 1 192 ? -30.723 -16.910 5.671 1.00 82.19 192 ASP A N 1
ATOM 1502 C CA . ASP A 1 192 ? -29.638 -16.928 6.666 1.00 82.19 192 ASP A CA 1
ATOM 1503 C C . ASP A 1 192 ? -28.319 -16.208 6.291 1.00 82.19 192 ASP A C 1
ATOM 1505 O O . ASP A 1 192 ? -27.356 -16.281 7.054 1.00 82.19 192 ASP A O 1
ATOM 1509 N N . TYR A 1 193 ? -28.263 -15.441 5.190 1.00 76.25 193 TYR A N 1
ATOM 1510 C CA . TYR A 1 193 ? -27.072 -14.655 4.815 1.00 76.25 193 TYR A CA 1
ATOM 1511 C C . TYR A 1 193 ? -27.372 -13.158 4.662 1.00 76.25 193 TYR A C 1
ATOM 1513 O O . TYR A 1 193 ? -28.350 -12.764 4.032 1.00 76.25 193 TYR A O 1
ATOM 1521 N N . ALA A 1 194 ? -26.493 -12.313 5.215 1.00 74.75 194 ALA A N 1
ATOM 1522 C CA . ALA A 1 194 ? -26.630 -10.852 5.171 1.00 74.75 194 ALA A CA 1
ATOM 1523 C C . ALA A 1 194 ? -26.054 -10.213 3.893 1.00 74.75 194 ALA A C 1
ATOM 1525 O O . ALA A 1 194 ? -26.478 -9.129 3.501 1.00 74.75 194 ALA A O 1
ATOM 1526 N N . PHE A 1 195 ? -25.088 -10.868 3.245 1.00 74.44 195 PHE A N 1
ATOM 1527 C CA . PHE A 1 195 ? -24.469 -10.404 2.005 1.00 74.44 195 PHE A CA 1
ATOM 1528 C C . PHE A 1 195 ? -24.072 -11.592 1.123 1.00 74.44 195 PHE A C 1
ATOM 1530 O O . PHE A 1 195 ? -23.828 -12.689 1.623 1.00 74.44 195 PHE A O 1
ATOM 1537 N N . ASN A 1 196 ? -23.992 -11.352 -0.186 1.00 78.06 196 ASN A N 1
ATOM 1538 C CA . ASN A 1 196 ? -23.387 -12.264 -1.150 1.00 78.06 196 ASN A CA 1
ATOM 1539 C C . ASN A 1 196 ? -22.168 -11.567 -1.763 1.00 78.06 196 ASN A C 1
ATOM 1541 O O . ASN A 1 196 ? -22.261 -10.402 -2.152 1.00 78.06 196 ASN A O 1
ATOM 1545 N N . LEU A 1 197 ? -21.040 -12.269 -1.822 1.00 80.62 197 LEU A N 1
ATOM 1546 C CA . LEU A 1 197 ? -19.813 -11.782 -2.436 1.00 80.62 197 LEU A CA 1
ATOM 1547 C C . LEU A 1 197 ? -19.472 -12.693 -3.610 1.00 80.62 197 LEU A C 1
ATOM 1549 O O . LEU A 1 197 ? -19.118 -13.855 -3.418 1.00 80.62 197 LEU A O 1
ATOM 1553 N N . GLU A 1 198 ? -19.535 -12.136 -4.811 1.00 82.19 198 GLU A N 1
ATOM 1554 C CA . GLU A 1 198 ? -19.083 -12.794 -6.028 1.00 82.19 198 GLU A CA 1
ATOM 1555 C C . GLU A 1 198 ? -17.816 -12.098 -6.527 1.00 82.19 198 GLU A C 1
ATOM 1557 O O . GLU A 1 198 ? -17.773 -10.874 -6.649 1.00 82.19 198 GLU A O 1
ATOM 1562 N N . ALA A 1 199 ? -16.769 -12.884 -6.776 1.00 86.31 199 ALA A N 1
ATOM 1563 C CA . ALA A 1 199 ? -15.510 -12.407 -7.326 1.00 86.31 199 ALA A CA 1
ATOM 1564 C C . ALA A 1 199 ? -15.148 -13.269 -8.535 1.00 86.31 199 ALA A C 1
ATOM 1566 O O . ALA A 1 199 ? -14.951 -14.480 -8.416 1.00 86.31 199 ALA A O 1
ATOM 1567 N N . SER A 1 200 ? -15.060 -12.638 -9.697 1.00 87.31 200 SER A N 1
ATOM 1568 C CA . SER A 1 200 ? -14.735 -13.286 -10.962 1.00 87.31 200 SER A CA 1
ATOM 1569 C C . SER A 1 200 ? -13.859 -12.369 -11.812 1.00 87.31 200 SER A C 1
ATOM 1571 O O . SER A 1 200 ? -13.767 -11.163 -11.577 1.00 87.31 200 SER A O 1
ATOM 1573 N N . PHE A 1 201 ? -13.168 -12.962 -12.783 1.00 88.19 201 PHE A N 1
ATOM 1574 C CA . PHE A 1 201 ? -12.473 -12.213 -13.823 1.00 88.19 201 PHE A CA 1
ATOM 1575 C C . PHE A 1 201 ? -13.396 -12.092 -15.031 1.00 88.19 201 PHE A C 1
ATOM 1577 O O . PHE A 1 201 ? -14.019 -13.081 -15.417 1.00 88.19 201 PHE A O 1
ATOM 1584 N N . ASN A 1 202 ? -13.447 -10.908 -15.642 1.00 86.50 202 ASN A N 1
ATOM 1585 C CA . ASN A 1 202 ? -14.203 -10.706 -16.880 1.00 86.50 202 ASN A CA 1
ATOM 1586 C C . ASN A 1 202 ? -13.614 -11.540 -18.023 1.00 86.50 202 ASN A C 1
ATOM 1588 O O . ASN A 1 202 ? -14.343 -12.218 -18.738 1.00 86.50 202 ASN A O 1
ATOM 1592 N N . ASP A 1 203 ? -12.285 -11.535 -18.131 1.00 88.19 203 ASP A N 1
ATOM 1593 C CA . ASP A 1 203 ? -11.535 -12.234 -19.165 1.00 88.19 203 ASP A CA 1
ATOM 1594 C C . ASP A 1 203 ? -10.361 -12.994 -18.542 1.00 88.19 203 ASP A C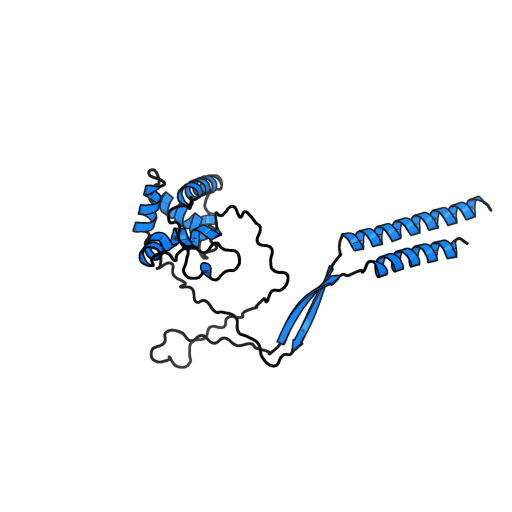 1
ATOM 1596 O O . ASP A 1 203 ? -9.721 -12.522 -17.598 1.00 88.19 203 ASP A O 1
ATOM 1600 N N . LEU A 1 204 ? -10.029 -14.163 -19.099 1.00 89.19 204 LEU A N 1
ATOM 1601 C CA . LEU A 1 204 ? -8.851 -14.935 -18.696 1.00 89.19 204 LEU A CA 1
ATOM 1602 C C . LEU A 1 204 ? -7.579 -14.389 -19.362 1.00 89.19 204 LEU A C 1
ATOM 1604 O O . LEU A 1 204 ? -6.909 -15.062 -20.149 1.00 89.19 204 LEU A O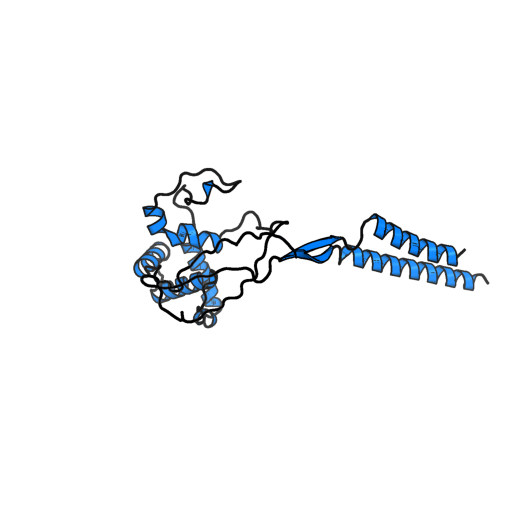 1
ATOM 1608 N N . GLN A 1 205 ? -7.251 -13.142 -19.048 1.00 90.12 205 GLN A N 1
ATOM 1609 C CA . GLN A 1 205 ? -6.058 -12.468 -19.539 1.00 90.12 205 GLN A CA 1
ATOM 1610 C C . GLN A 1 205 ? -5.408 -11.635 -18.439 1.00 90.12 205 GLN A C 1
ATOM 1612 O O . GLN A 1 205 ? -6.070 -11.194 -17.502 1.00 90.12 205 GLN A O 1
ATOM 1617 N N . TYR A 1 206 ? -4.103 -11.418 -18.559 1.00 89.62 206 TYR A N 1
ATOM 1618 C CA . TYR A 1 206 ? -3.379 -10.493 -17.696 1.00 89.62 206 TYR A CA 1
ATOM 1619 C C . TYR A 1 206 ? -2.438 -9.610 -18.513 1.00 89.62 206 TYR A C 1
ATOM 1621 O O . TYR A 1 206 ? -1.943 -10.012 -19.571 1.00 89.62 206 TYR A O 1
ATOM 1629 N N . GLU A 1 207 ? -2.201 -8.402 -18.012 1.00 90.06 207 GLU A N 1
ATOM 1630 C CA . GLU A 1 207 ? -1.236 -7.466 -18.575 1.00 90.06 207 GLU A CA 1
ATOM 1631 C C . GLU A 1 207 ? 0.130 -7.692 -17.913 1.00 90.06 207 GLU A C 1
ATOM 1633 O O . GLU A 1 207 ? 0.301 -7.517 -16.708 1.00 90.06 207 GLU A O 1
ATOM 1638 N N . ASP A 1 208 ? 1.104 -8.147 -18.699 1.00 91.00 208 ASP A N 1
ATOM 1639 C CA . ASP A 1 208 ? 2.495 -8.307 -18.277 1.00 91.00 208 ASP A CA 1
ATOM 1640 C C . ASP A 1 208 ? 3.229 -6.992 -18.560 1.00 91.00 208 ASP A C 1
ATOM 1642 O O . ASP A 1 208 ? 3.542 -6.686 -19.717 1.00 91.00 208 ASP A O 1
ATOM 1646 N N . MET A 1 209 ? 3.451 -6.210 -17.501 1.00 88.62 209 MET A N 1
ATOM 1647 C CA . MET A 1 209 ? 4.214 -4.963 -17.532 1.00 88.62 209 MET A CA 1
ATOM 1648 C C . MET A 1 209 ? 5.674 -5.245 -17.176 1.00 88.62 209 MET A C 1
ATOM 1650 O O . MET A 1 209 ? 5.976 -5.740 -16.088 1.00 88.62 209 MET A O 1
ATOM 1654 N N . ARG A 1 210 ? 6.594 -4.922 -18.086 1.00 88.00 210 ARG A N 1
ATOM 1655 C CA . ARG A 1 210 ? 8.034 -5.112 -17.884 1.00 88.00 210 ARG A CA 1
ATOM 1656 C C . ARG A 1 210 ? 8.797 -3.854 -18.230 1.00 88.00 210 ARG A C 1
ATOM 1658 O O . ARG A 1 210 ? 8.616 -3.295 -19.305 1.00 88.00 210 ARG A O 1
ATOM 1665 N N . GLU A 1 211 ? 9.716 -3.468 -17.361 1.00 84.06 211 GLU A N 1
ATOM 1666 C CA . GLU A 1 211 ? 10.722 -2.469 -17.698 1.00 84.06 211 GLU A CA 1
ATOM 1667 C C . GLU A 1 211 ? 11.810 -3.131 -18.546 1.00 84.06 211 GLU A C 1
ATOM 1669 O O . GLU A 1 211 ? 12.468 -4.085 -18.121 1.00 84.06 211 GLU A O 1
ATOM 1674 N N . VAL A 1 212 ? 11.970 -2.651 -19.776 1.00 85.06 212 VAL A N 1
ATOM 1675 C CA . VAL A 1 212 ? 12.996 -3.111 -20.714 1.00 85.06 212 VAL A CA 1
ATOM 1676 C C . VAL A 1 212 ? 13.959 -1.976 -21.012 1.00 85.06 212 VAL A C 1
ATOM 1678 O O . VAL A 1 212 ? 13.555 -0.821 -21.112 1.00 85.06 212 VAL A O 1
ATOM 1681 N N . LEU A 1 213 ? 15.243 -2.299 -21.155 1.00 80.81 213 LEU A N 1
ATOM 1682 C CA . LEU A 1 213 ? 16.256 -1.311 -21.521 1.00 80.81 213 LEU A CA 1
ATOM 1683 C C . LEU A 1 213 ? 15.978 -0.775 -22.932 1.00 80.81 213 LEU A C 1
ATOM 1685 O O . LEU A 1 213 ? 15.836 -1.561 -23.870 1.00 80.81 213 LEU A O 1
ATOM 1689 N N . THR A 1 214 ? 15.929 0.547 -23.080 1.00 75.44 214 THR A N 1
ATOM 1690 C CA . THR A 1 214 ? 15.723 1.239 -24.369 1.00 75.44 214 THR A CA 1
ATOM 1691 C C . THR A 1 214 ? 16.932 1.087 -25.287 1.00 75.44 214 THR A C 1
ATOM 1693 O O . THR A 1 214 ? 16.797 0.807 -26.477 1.00 75.44 214 THR A O 1
ATOM 1696 N N . THR A 1 215 ? 18.131 1.206 -24.719 1.00 72.75 215 THR A N 1
ATOM 1697 C CA . THR A 1 215 ? 19.407 1.096 -25.428 1.00 72.75 215 THR A CA 1
ATOM 1698 C C . THR A 1 215 ? 20.346 0.153 -24.692 1.00 72.75 215 THR A C 1
ATOM 1700 O O . THR A 1 215 ? 20.647 0.338 -23.514 1.00 72.75 215 THR A O 1
ATOM 1703 N N . THR A 1 216 ? 20.851 -0.861 -25.392 1.00 75.44 216 THR A N 1
ATOM 1704 C CA . THR A 1 216 ? 21.899 -1.742 -24.860 1.00 75.44 216 THR A CA 1
ATOM 1705 C C . THR A 1 216 ? 23.275 -1.110 -25.066 1.00 75.44 216 THR A C 1
ATOM 1707 O O . THR A 1 216 ? 23.456 -0.318 -25.990 1.00 75.44 216 THR A O 1
ATOM 1710 N N . VAL A 1 217 ? 24.276 -1.487 -24.259 1.00 76.06 217 VAL A N 1
ATOM 1711 C CA . VAL A 1 217 ? 25.660 -0.994 -24.428 1.00 76.06 217 VAL A CA 1
ATOM 1712 C C . VAL A 1 217 ? 26.182 -1.206 -25.862 1.00 76.06 217 VAL A C 1
ATOM 1714 O O . VAL A 1 217 ? 26.729 -0.260 -26.427 1.00 76.06 217 VAL A O 1
ATOM 1717 N N . PRO A 1 218 ? 25.969 -2.367 -26.521 1.00 76.31 218 PRO A N 1
ATOM 1718 C CA . PRO A 1 218 ? 26.333 -2.528 -27.929 1.00 76.31 218 PRO A CA 1
ATOM 1719 C C . PRO A 1 218 ? 25.561 -1.598 -28.877 1.00 76.31 218 PRO A C 1
ATOM 1721 O O . PRO A 1 218 ? 26.147 -1.077 -29.821 1.00 76.31 218 PRO A O 1
ATOM 1724 N N . GLY A 1 219 ? 24.269 -1.357 -28.624 1.00 75.00 219 GLY A N 1
ATOM 1725 C CA . GLY A 1 219 ? 23.453 -0.427 -29.413 1.00 75.00 219 GLY A CA 1
ATOM 1726 C C . GLY A 1 219 ? 23.933 1.021 -29.293 1.00 75.00 219 GLY A C 1
ATOM 1727 O O . GLY A 1 219 ? 24.080 1.705 -30.302 1.00 75.00 219 GLY A O 1
ATOM 1728 N N . PHE A 1 220 ? 24.278 1.448 -28.079 1.00 76.88 220 PHE A N 1
ATOM 1729 C CA . PHE A 1 220 ? 24.888 2.749 -27.803 1.00 76.88 220 PHE A CA 1
ATOM 1730 C C . PHE A 1 220 ? 26.234 2.909 -28.527 1.00 76.88 220 PHE A C 1
ATOM 1732 O O . PHE A 1 220 ? 26.445 3.886 -29.246 1.00 76.88 220 PHE A O 1
ATOM 1739 N N . MET A 1 221 ? 27.118 1.907 -28.427 1.00 77.50 221 MET A N 1
ATOM 1740 C CA . MET A 1 221 ? 28.404 1.915 -29.135 1.00 77.50 221 MET A CA 1
ATOM 1741 C C . MET A 1 221 ? 28.227 1.921 -30.658 1.00 77.50 221 MET A C 1
ATOM 1743 O O . MET A 1 221 ? 28.987 2.585 -31.361 1.00 77.50 221 MET A O 1
ATOM 1747 N N . SER A 1 222 ? 27.207 1.234 -31.180 1.00 80.62 222 SER A N 1
ATOM 1748 C CA . SER A 1 222 ? 26.892 1.240 -32.610 1.00 80.62 222 SER A CA 1
ATOM 1749 C C . SER A 1 222 ? 26.342 2.586 -33.092 1.00 80.62 222 SER A C 1
ATOM 1751 O O . SER A 1 222 ? 26.658 2.985 -34.212 1.00 80.62 222 SER A O 1
ATOM 1753 N N . GLN A 1 223 ? 25.537 3.292 -32.290 1.00 79.88 223 GLN A N 1
ATOM 1754 C CA . GLN A 1 223 ? 25.026 4.626 -32.636 1.00 79.88 223 GLN A CA 1
ATOM 1755 C C . GLN A 1 223 ? 26.147 5.667 -32.650 1.00 79.88 223 GLN A C 1
ATOM 1757 O O . GLN A 1 223 ? 26.280 6.413 -33.621 1.00 79.88 223 GLN A O 1
ATOM 1762 N N . ILE A 1 224 ? 27.001 5.658 -31.623 1.00 80.94 224 ILE A N 1
ATOM 1763 C CA . ILE A 1 224 ? 28.187 6.517 -31.550 1.00 80.94 224 ILE A CA 1
ATOM 1764 C C . ILE A 1 224 ? 29.133 6.216 -32.716 1.00 80.94 224 ILE A C 1
ATOM 1766 O O . ILE A 1 224 ? 29.527 7.123 -33.448 1.00 80.94 224 ILE A O 1
ATOM 1770 N N . GLY A 1 225 ? 29.450 4.938 -32.944 1.00 79.50 225 GLY A N 1
ATOM 1771 C CA . GLY A 1 225 ? 30.307 4.514 -34.050 1.00 79.50 225 GLY A CA 1
ATOM 1772 C C . GLY A 1 225 ? 29.751 4.895 -35.425 1.00 79.50 225 GLY A C 1
ATOM 1773 O O . GLY A 1 225 ? 30.510 5.327 -36.289 1.00 79.50 225 GLY A O 1
ATOM 1774 N N . GLY A 1 226 ? 28.432 4.807 -35.622 1.00 79.44 226 GLY A N 1
ATOM 1775 C CA . GLY A 1 226 ? 27.765 5.223 -36.858 1.00 79.44 226 GLY A CA 1
ATOM 1776 C C . GLY A 1 226 ? 27.819 6.734 -37.096 1.00 79.44 226 GLY A C 1
ATOM 1777 O O . GLY A 1 226 ? 28.127 7.165 -38.206 1.00 79.44 226 GLY A O 1
ATOM 1778 N N . GLN A 1 227 ? 27.584 7.545 -36.059 1.00 78.00 227 GLN A N 1
ATOM 1779 C CA . GLN A 1 227 ? 27.657 9.007 -36.153 1.00 78.00 227 GLN A CA 1
ATOM 1780 C C . GLN A 1 227 ? 29.094 9.481 -36.403 1.00 78.00 227 GLN A C 1
ATOM 1782 O O . GLN A 1 227 ? 29.328 10.254 -37.333 1.00 78.00 227 GLN A O 1
ATOM 1787 N N . PHE A 1 228 ? 30.076 8.963 -35.656 1.00 76.44 228 PHE A N 1
ATOM 1788 C CA . PHE A 1 228 ? 31.489 9.270 -35.905 1.00 76.44 228 PHE A CA 1
ATOM 1789 C C . PHE A 1 228 ? 31.946 8.796 -37.288 1.00 76.44 228 PHE A C 1
ATOM 1791 O O . PHE A 1 228 ? 32.640 9.535 -37.984 1.00 76.44 228 PHE A O 1
ATOM 1798 N N . GLY A 1 229 ? 31.523 7.606 -37.723 1.00 76.94 229 GLY A N 1
ATOM 1799 C CA . GLY A 1 229 ? 31.832 7.080 -39.052 1.00 76.94 229 GLY A CA 1
ATOM 1800 C C . GLY A 1 229 ? 31.277 7.946 -40.185 1.00 76.94 229 GLY A C 1
ATOM 1801 O O . GLY A 1 229 ? 31.991 8.212 -41.148 1.00 76.94 229 GLY A O 1
ATOM 1802 N N . PHE A 1 230 ? 30.044 8.446 -40.053 1.00 76.19 230 PHE A N 1
ATOM 1803 C CA . PHE A 1 230 ? 29.424 9.331 -41.043 1.00 76.19 230 PHE A CA 1
ATOM 1804 C C . PHE A 1 230 ? 30.173 10.665 -41.186 1.00 76.19 230 PHE A C 1
ATOM 1806 O O . PHE A 1 230 ? 30.488 11.079 -42.302 1.00 76.19 230 PHE A O 1
ATOM 1813 N N . PHE A 1 231 ? 30.514 11.320 -40.070 1.00 70.00 231 PHE A N 1
ATOM 1814 C CA . PHE A 1 231 ? 31.235 12.598 -40.107 1.00 70.00 231 PHE A CA 1
ATOM 1815 C C . PHE A 1 231 ? 32.686 12.449 -40.574 1.00 70.00 231 PHE A C 1
ATOM 1817 O O . PHE A 1 231 ? 33.167 13.298 -41.322 1.00 70.00 231 PHE A O 1
ATOM 1824 N N . LEU A 1 232 ? 33.372 11.363 -40.198 1.00 69.62 232 LEU A N 1
ATOM 1825 C CA . LEU A 1 232 ? 34.734 11.101 -40.668 1.00 69.62 232 LEU A CA 1
ATOM 1826 C C . LEU A 1 232 ? 34.764 10.785 -42.169 1.00 69.62 232 LEU A C 1
ATOM 1828 O O . LEU A 1 232 ? 35.606 11.335 -42.873 1.00 69.62 232 LEU A O 1
ATOM 1832 N N . ALA A 1 233 ? 33.816 9.986 -42.671 1.00 68.12 233 ALA A N 1
ATOM 1833 C CA . ALA A 1 233 ? 33.710 9.657 -44.094 1.00 68.12 233 ALA A CA 1
ATOM 1834 C C . ALA A 1 233 ? 33.339 10.862 -44.974 1.00 68.12 233 ALA A C 1
ATOM 1836 O O . ALA A 1 233 ? 33.716 10.899 -46.137 1.00 68.12 233 ALA A O 1
ATOM 1837 N N . HIS A 1 234 ? 32.616 11.848 -44.437 1.00 62.56 234 HIS A N 1
ATOM 1838 C CA . HIS A 1 234 ? 32.299 13.086 -45.156 1.00 62.56 234 HIS A CA 1
ATOM 1839 C C . HIS A 1 234 ? 33.442 14.119 -45.124 1.00 62.56 234 HIS A C 1
ATOM 1841 O O . HIS A 1 234 ? 33.455 15.056 -45.918 1.00 62.56 234 HIS A O 1
ATOM 1847 N N . SER A 1 235 ? 34.387 13.967 -44.190 1.00 59.16 235 SER A N 1
ATOM 1848 C CA . SER A 1 235 ? 35.540 14.862 -44.014 1.00 59.16 235 SER A CA 1
ATOM 1849 C C . SER A 1 235 ? 36.832 14.392 -44.701 1.00 59.16 235 SER A C 1
ATOM 1851 O O . SER A 1 235 ? 37.792 15.164 -44.745 1.00 59.16 235 SER A O 1
ATOM 1853 N N . ALA A 1 236 ? 36.855 13.148 -45.197 1.00 57.88 236 ALA A N 1
ATOM 1854 C CA . ALA A 1 236 ? 37.962 12.519 -45.925 1.00 57.88 236 ALA A CA 1
ATOM 1855 C C . ALA A 1 236 ? 37.768 12.637 -47.444 1.00 57.88 236 ALA A C 1
ATOM 1857 O O . ALA A 1 236 ? 38.786 12.857 -48.139 1.00 57.88 236 ALA A O 1
#

Secondary structure (DSSP, 8-state):
-HHHHHHHHHHHHHHHHHHHHHHHHHHHH--EEEEEEEEE-S--PPPPP----SS-TT--HHHHHHHHHHH-TT--HHHHHHHHHHHHHHTT-S--GGGTTS-HHHHHHHHHHHHHHT-------B-TTGGGSTTS--PPBPPHHHHHHTHIIIIIHHHHS---SS--PPPSS-------------SSPPTT-S-------SSSEEEEEEEEESS-HHHHHHHHHHHHHHHHHHH-

Solvent-accessible surface area (backbone atoms only — not comparable to full-atom values): 15405 Å² total; per-residue (Å²): 114,72,67,60,56,52,52,54,52,52,53,39,51,53,51,47,52,53,54,51,50,51,54,50,50,46,56,72,74,46,48,58,41,81,45,77,43,82,44,82,50,95,78,81,83,81,77,91,84,80,90,75,81,91,62,78,86,80,64,60,62,70,59,53,48,50,52,49,39,74,74,37,77,85,60,48,75,67,54,46,51,51,40,49,48,53,49,45,45,70,69,71,48,83,92,52,70,76,60,76,76,54,53,68,75,55,51,54,52,41,51,52,54,46,55,62,66,62,64,82,83,89,77,91,49,34,58,90,73,52,70,78,43,89,94,56,79,84,54,54,68,53,57,65,71,58,47,66,74,40,40,57,71,74,63,58,47,63,76,76,69,59,83,65,95,62,83,86,70,81,65,97,76,76,88,84,84,90,83,84,90,83,87,74,83,68,96,62,82,57,86,98,52,96,75,86,88,86,85,83,74,96,60,64,57,48,77,50,75,42,81,39,71,67,65,51,73,68,54,50,52,49,51,50,51,49,50,52,48,51,46,52,66,74,73,108

InterPro domains:
  IPR001873 Epithelial sodium channel [PF00858] (2-56)
  IPR001873 Epithelial sodium channel [PF00858] (121-235)
  IPR001873 Epithelial sodium channel [PTHR11690] (123-235)

Mean predicted aligned error: 17.25 Å

Foldseek 3Di:
DVVVLVVLLVVLVVQLVVLLVVLVCCCVVDFWDKDKDKDFDPDDDDDDDDDDDLDVPLDPLVLQVVLLCVQVVPADSVNSVVLVLLLCVLLVRPDSVVVVVDDPVVSVVSVVSNLSSLDDDDDQAADPPPCVDPPDPDTHHDDPVVCSSCVCNHPVSCPRDDPPPDDDDDDQDDDDDDDDDDDDDPPDDDPPDPDDDDDDDPHNMDMDIDIDGPADPVRSVVSSCVSVVVSVVVSD

Sequence (236 aa):
MKVFWWLVVVTCVVGGTVTTALVVIEYVNGPTATSTTIRLVTTLKLPAVTICPKVPDAFNFTELFGDMRTFLPNISESGARDLARYWLGGNGLENMDGLSDFNRSYLDVLAEQYRIWSKVRPYNCTLVYMPQLPGIPKLPICDMTMIAKNYYDVVQLVLSGAKVAQECVPGCKRWDYQVSLQQTAALQPFKDYAFNLEASFNDLQYEDMREVLTTTVPGFMSQIGGQFGFFLAHSA

=== Feature glossary ===
Legend for the data blocks above and below:

— What the protein is —

The amino-acid sequence is the protein's primary structure: the linear order of residues from the N-terminus to the C-terminus, written in one-letter code. Everything else here — the 3D coordinates, the secondary structure, the domain annotations — is ultimately a consequence of this string.

Functional annotations link the protein to curated databases. InterPro entries identify conserved domains and families by matching the sequence against member-database signatures (Pfam, PROSITE, CDD, …). Gene Ontology (GO) terms describe molecular function, biological process, and cellular component in a controlled vocabulary. CATH places the structure in a hierarchical fold classification (Class/Architecture/Topology/Homologous-superfamily). The organism is the source species.

— Where its atoms are —

Atomic coordinates in PDBx/mmCIF format — the same representation the Protein Data Bank distributes. Each line of the _atom_site loop places one backbone atom in Cartesian space (units: ångströms, origin: arbitrary).

The six renders are orthographic views along the three Cartesian axes in both directions. Representation (cartoon, sticks, or surface) and color scheme (sequence-rainbow or by-chain) vary across proteins so the training set covers all the common visualization conventions.

— Local backbone conformation —

Eight-state secondary structure (DSSP): H is the canonical α-helix, G the tighter 3₁₀-helix, I the wider π-helix; E/B are β-structure, T and S are turns and bends, and '-' is everything else. DSSP derives these from the pattern of main-chain N–H···O=C hydrogen bonds, not from the sequence.

Three-state secondary structure (P-SEA) collapses the eight DSSP classes into helix (a), strand (b), and coil (c). P-SEA assigns these from Cα geometry alone — distances and angles — without requiring backbone oxygens, so it works on any Cα trace.

φ (phi) and ψ (psi) are the two rotatable backbone dihedrals per residue: φ is the C(i-1)–N–Cα–C torsion, ψ is the N–Cα–C–N(i+1) torsion, both in degrees on (−180°, 180°]. α-helical residues cluster near (−60°, −45°); β-strand residues near (−120°, +130°). A Ramachandran plot is simply a scatter of (φ, ψ) for every residue.

— Global shape and packing —

The geometric summary reports three shape descriptors. Rg (radius of gyration) measures how spread out the Cα atoms are about their centre of mass; compact globular proteins have small Rg, elongated or unfolded ones large. Cα contacts (<8 Å, |i−j|>4) count long-range residue pairs in spatial proximity — high for tightly packed folds, near zero for rods or random coil. The bounding-box extents give the protein's footprint along x, y, z in Å.

SASA measures how much of the protein is reachable by solvent. It is computed by rolling a water-sized probe over the atomic surface and summing the exposed area (Å²). Per-residue SASA distinguishes core (buried, low SASA) from surface (exposed, high SASA) residues; total SASA is a whole-molecule size measure.

Plot images: a contact map (which residues are close in 3D, as an N×N binary image), a Ramachandran scatter (backbone torsion angles, revealing secondary-structure composition at a glance), and — for AlphaFold structures — a PAE heatmap (pairwise prediction confidence).

— Structural neighborhood —

A 3Di character summarizes, for each residue, the relative orientation of the Cα frame of its nearest spatial neighbor. Because it encodes fold topology rather than chemistry, 3Di alignments detect remote structural similarity that sequence alignment misses.

The Foldseek neighbor list gives the closest experimentally determined structures in the PDB, ranked by structural alignment. TM-score near 1 means near-identical fold; near 0.3 means only rough topology match. This is how one finds what a novel AlphaFold prediction most resembles in the solved-structure universe.

— Confidence and disorder —

For AlphaFold models, the B-factor field carries pLDDT — the model's own estimate of local accuracy on a 0–100 scale. Regions with pLDDT<50 should be treated as essentially unmodeled; they often correspond to intrinsically disordered segments.

Crystallographic B-factors measure how much each atom's electron density is smeared out, in Å². They rise in mobile loops and surface residues and fall in the buried interior. In AlphaFold models this column is repurposed to hold pLDDT instead.

Predicted Aligned Error (PAE) is an AlphaFold confidence matrix: entry (i, j) is the expected error in the position of residue j, in ångströms, when the prediction is superimposed on the true structure at residue i. Low PAE within a block of residues means that block is internally rigid and well-predicted; high PAE between two blocks means their relative placement is uncertain even if each block individually is confident.